Protein AF-A2HZ11-F1 (afdb_monomer_lite)

Sequence (188 aa):
MNRVHQIIIIFKNHDMRARYKIRVPSIPETRWLYIYDTLFFIFDNLETINTALRSGDLPLSLSRATREQLQWTRDGIPPLFKDALMIFKPLKQLQLWLKSNKSMGAYAFLMIQQCQGMLDEMAGRLTPDGEEILRSITTIFKNDMKEYGRIDLLRFAFGFTPLARKIIRDKKGFGGKTNYPPIMQLKD

Structure (mmCIF, N/CA/C/O backbone):
data_AF-A2HZ11-F1
#
_entry.id   AF-A2HZ11-F1
#
loop_
_atom_site.group_PDB
_atom_site.id
_atom_site.type_symbol
_atom_site.label_atom_id
_atom_site.label_alt_id
_atom_site.label_comp_id
_atom_site.label_asym_id
_atom_site.label_entity_id
_atom_site.label_seq_id
_atom_site.pdbx_PDB_ins_code
_atom_site.Cartn_x
_atom_site.Cartn_y
_atom_site.Cartn_z
_atom_site.occupancy
_atom_site.B_iso_or_equiv
_atom_site.auth_seq_id
_atom_site.auth_comp_id
_atom_site.auth_asym_id
_atom_site.auth_atom_id
_atom_site.pdbx_PDB_model_num
ATOM 1 N N . MET A 1 1 ? 2.807 -7.727 18.182 1.00 48.41 1 MET A N 1
ATOM 2 C CA . MET A 1 1 ? 1.680 -7.861 17.228 1.00 48.41 1 MET A CA 1
ATOM 3 C C . MET A 1 1 ? 1.510 -6.532 16.497 1.00 48.41 1 MET A C 1
ATOM 5 O O . MET A 1 1 ? 1.624 -5.503 17.149 1.00 48.41 1 MET A O 1
ATOM 9 N N . ASN A 1 2 ? 1.324 -6.524 15.173 1.00 74.00 2 ASN A N 1
ATOM 10 C CA . ASN A 1 2 ? 1.210 -5.286 14.386 1.00 74.00 2 ASN A CA 1
ATOM 11 C C . ASN A 1 2 ? -0.062 -4.503 14.788 1.00 74.00 2 ASN A C 1
ATOM 13 O O . ASN A 1 2 ? -1.151 -5.078 14.795 1.00 74.00 2 ASN A O 1
ATOM 17 N N . ARG A 1 3 ? 0.067 -3.205 15.106 1.00 81.62 3 ARG A N 1
ATOM 18 C CA . ARG A 1 3 ? -1.043 -2.311 15.503 1.00 81.62 3 ARG A CA 1
ATOM 19 C C . ARG A 1 3 ? -2.194 -2.298 14.489 1.00 81.62 3 ARG A C 1
ATOM 21 O O . ARG A 1 3 ? -3.360 -2.295 14.866 1.00 81.62 3 ARG A O 1
ATOM 28 N N . VAL A 1 4 ? -1.873 -2.370 13.199 1.00 83.50 4 VAL A N 1
ATOM 29 C CA . VAL A 1 4 ? -2.857 -2.427 12.107 1.00 83.50 4 VAL A CA 1
ATOM 30 C C . VAL A 1 4 ? -3.665 -3.732 12.157 1.00 83.50 4 VAL A C 1
ATOM 32 O O . VAL A 1 4 ? -4.884 -3.733 12.001 1.00 83.50 4 VAL A O 1
ATOM 35 N N . HIS A 1 5 ? -2.999 -4.849 12.455 1.00 82.88 5 HIS A N 1
ATOM 36 C CA . HIS A 1 5 ? -3.638 -6.159 12.576 1.00 82.88 5 HIS A CA 1
ATOM 37 C C . HIS A 1 5 ? -4.532 -6.266 13.826 1.00 82.88 5 HIS A C 1
ATOM 39 O O . HIS A 1 5 ? -5.574 -6.920 13.796 1.00 82.88 5 HIS A O 1
ATOM 45 N N . GLN A 1 6 ? -4.173 -5.580 14.917 1.00 84.44 6 GLN A N 1
ATOM 46 C CA . GLN A 1 6 ? -5.000 -5.524 16.128 1.00 84.44 6 GLN A CA 1
ATOM 47 C C . GLN A 1 6 ? -6.399 -4.959 15.848 1.00 84.44 6 GLN A C 1
ATOM 49 O O . GLN A 1 6 ? -7.379 -5.509 16.348 1.00 84.44 6 GLN A O 1
ATOM 54 N N . ILE A 1 7 ? -6.514 -3.931 14.999 1.00 86.62 7 ILE A N 1
ATOM 55 C CA . ILE A 1 7 ? -7.816 -3.365 14.611 1.00 86.62 7 ILE A CA 1
ATOM 56 C C . ILE A 1 7 ? -8.674 -4.416 13.901 1.00 86.62 7 ILE A C 1
ATOM 58 O O . ILE A 1 7 ? -9.848 -4.579 14.223 1.00 86.62 7 ILE A O 1
ATOM 62 N N . ILE A 1 8 ? -8.088 -5.195 12.989 1.00 87.00 8 ILE A N 1
ATOM 63 C CA . ILE A 1 8 ? -8.807 -6.284 12.315 1.00 87.00 8 ILE A CA 1
ATOM 64 C C . ILE A 1 8 ? -9.334 -7.313 13.309 1.00 87.00 8 ILE A C 1
ATOM 66 O O . ILE A 1 8 ? -10.477 -7.741 13.177 1.00 87.00 8 ILE A O 1
ATOM 70 N N . ILE A 1 9 ? -8.542 -7.708 14.307 1.00 84.50 9 ILE A N 1
ATOM 71 C CA . ILE A 1 9 ? -8.987 -8.664 15.330 1.00 84.50 9 ILE A CA 1
ATOM 72 C C . ILE A 1 9 ? -10.180 -8.112 16.117 1.00 84.50 9 ILE A C 1
ATOM 74 O O . ILE A 1 9 ? -11.152 -8.840 16.319 1.00 84.50 9 ILE A O 1
ATOM 78 N N . ILE A 1 10 ? -10.143 -6.832 16.506 1.00 86.19 10 ILE A N 1
ATOM 79 C CA . ILE A 1 10 ? -11.247 -6.172 17.221 1.00 86.19 10 ILE A CA 1
ATOM 80 C C . ILE A 1 10 ? -12.532 -6.262 16.401 1.00 86.19 10 ILE A C 1
ATOM 82 O O . ILE A 1 10 ? -13.535 -6.777 16.886 1.00 86.19 10 ILE A O 1
ATOM 86 N N . PHE A 1 11 ? -12.499 -5.835 15.139 1.00 87.12 11 PHE A N 1
ATOM 87 C CA . PHE A 1 11 ? -13.694 -5.825 14.293 1.00 87.12 11 PHE A CA 1
ATOM 88 C C . PHE A 1 11 ? -14.055 -7.198 13.720 1.00 87.12 11 PHE A C 1
ATOM 90 O O . PHE A 1 11 ? -15.150 -7.365 13.197 1.00 87.12 11 PHE A O 1
ATOM 97 N N . LYS A 1 12 ? -13.192 -8.212 13.851 1.00 86.56 12 LYS A N 1
ATOM 98 C CA . LYS A 1 12 ? -13.561 -9.619 13.639 1.00 86.56 12 LYS A CA 1
ATOM 99 C C . LYS A 1 12 ? -14.323 -10.199 14.830 1.00 86.56 12 LYS A C 1
ATOM 101 O O . LYS A 1 12 ? -14.932 -11.253 14.669 1.00 86.56 12 LYS A O 1
ATOM 106 N N . ASN A 1 13 ? -14.358 -9.564 15.997 1.00 87.25 13 ASN A N 1
ATOM 107 C CA . ASN A 1 13 ? -15.207 -10.032 17.089 1.00 87.25 13 ASN A CA 1
ATOM 108 C C . ASN A 1 13 ? -16.698 -9.979 16.683 1.00 87.25 13 ASN A C 1
ATOM 110 O O . ASN A 1 13 ? -17.126 -9.039 16.013 1.00 87.25 13 ASN A O 1
ATOM 114 N N . HIS A 1 14 ? -17.477 -11.000 17.053 1.00 83.06 14 HIS A N 1
ATOM 115 C CA . HIS A 1 14 ? -18.894 -11.101 16.685 1.00 83.06 14 HIS A CA 1
ATOM 116 C C . HIS A 1 14 ? -19.711 -9.897 17.178 1.00 83.06 14 HIS A C 1
ATOM 118 O O . HIS A 1 14 ? -20.473 -9.320 16.404 1.00 83.06 14 HIS A O 1
ATOM 124 N N . ASP A 1 15 ? -19.490 -9.465 18.419 1.00 84.00 15 ASP A N 1
ATOM 125 C CA . ASP A 1 15 ? -20.223 -8.359 19.037 1.00 84.00 15 ASP A CA 1
ATOM 126 C C . ASP A 1 15 ? -19.944 -7.043 18.312 1.00 84.00 15 ASP A C 1
ATOM 128 O O . ASP A 1 15 ? -20.860 -6.262 18.058 1.00 84.00 15 ASP A O 1
ATOM 132 N N . MET A 1 16 ? -18.691 -6.825 17.905 1.00 88.06 16 MET A N 1
ATOM 133 C CA . MET A 1 16 ? -18.298 -5.638 17.141 1.00 88.06 16 MET A CA 1
ATOM 134 C C . MET A 1 16 ? -18.918 -5.631 15.748 1.00 88.06 16 MET A C 1
ATOM 136 O O . MET A 1 16 ? -19.434 -4.601 15.312 1.00 88.06 16 MET A O 1
ATOM 140 N N . ARG A 1 17 ? -18.917 -6.781 15.059 1.00 85.50 17 ARG A N 1
ATOM 141 C CA . ARG A 1 17 ? -19.563 -6.922 13.745 1.00 85.50 17 ARG A CA 1
ATOM 142 C C . ARG A 1 17 ? -21.058 -6.649 13.827 1.00 85.50 17 ARG A C 1
ATOM 144 O O . ARG A 1 17 ? -21.578 -5.916 12.993 1.00 85.50 17 ARG A O 1
ATOM 151 N N . ALA A 1 18 ? -21.732 -7.207 14.830 1.00 84.69 18 ALA A N 1
ATOM 152 C CA . ALA A 1 18 ? -23.164 -7.024 15.026 1.00 84.69 18 ALA A CA 1
ATOM 153 C C . ALA A 1 18 ? -23.511 -5.569 15.378 1.00 84.69 18 ALA A C 1
ATOM 155 O O . ALA A 1 18 ? -24.417 -4.991 14.780 1.00 84.69 18 ALA A O 1
ATOM 156 N N . ARG A 1 19 ? -22.759 -4.957 16.302 1.00 87.44 19 ARG A N 1
ATOM 157 C CA . ARG A 1 19 ? -23.014 -3.599 16.801 1.00 87.44 19 ARG A CA 1
ATOM 158 C C . ARG A 1 19 ? -22.780 -2.527 15.741 1.00 87.44 19 ARG A C 1
ATOM 160 O O . ARG A 1 19 ? -23.623 -1.657 15.558 1.00 87.44 19 ARG A O 1
ATOM 167 N N . TYR A 1 20 ? -21.654 -2.602 15.036 1.00 87.50 20 TYR A N 1
ATOM 168 C CA . TYR A 1 20 ? -21.249 -1.580 14.067 1.00 87.50 20 TYR A CA 1
ATOM 169 C C . TYR A 1 20 ? -21.620 -1.927 12.623 1.00 87.50 20 TYR A C 1
ATOM 171 O O . TYR A 1 20 ? -21.353 -1.139 11.723 1.00 87.50 20 TYR A O 1
ATOM 179 N N . LYS A 1 21 ? -22.236 -3.096 12.388 1.00 87.38 21 LYS A N 1
ATOM 180 C CA . LYS A 1 21 ? -22.609 -3.606 11.055 1.00 87.38 21 LYS A CA 1
ATOM 181 C C . LYS A 1 21 ? -21.434 -3.646 10.066 1.00 87.38 21 LYS A C 1
ATOM 183 O O . LYS A 1 21 ? -21.624 -3.548 8.858 1.00 87.38 21 LYS A O 1
ATOM 188 N N . ILE A 1 22 ? -20.216 -3.829 10.577 1.00 85.25 22 ILE A N 1
ATOM 189 C CA . ILE A 1 22 ? -18.994 -3.886 9.771 1.00 85.25 22 ILE A CA 1
ATOM 190 C C . ILE A 1 22 ? -18.741 -5.321 9.315 1.00 85.25 22 ILE A C 1
ATOM 192 O O . ILE A 1 22 ? -18.656 -6.253 10.121 1.00 85.25 22 ILE A O 1
ATOM 196 N N . ARG A 1 23 ? -18.532 -5.499 8.008 1.00 85.94 23 ARG A N 1
ATOM 197 C CA . ARG A 1 23 ? -18.106 -6.772 7.426 1.00 85.94 23 ARG A CA 1
ATOM 198 C C . ARG A 1 23 ? -16.608 -6.742 7.149 1.00 85.94 23 ARG A C 1
ATOM 200 O O . ARG A 1 23 ? -16.173 -6.259 6.112 1.00 85.94 23 ARG A O 1
ATOM 207 N N . VAL A 1 24 ? -15.820 -7.312 8.059 1.00 84.44 24 VAL A N 1
ATOM 208 C CA . VAL A 1 24 ? -14.375 -7.459 7.836 1.00 84.44 24 VAL A CA 1
ATOM 209 C C . VAL A 1 24 ? -14.127 -8.485 6.721 1.00 84.44 24 VAL A C 1
ATOM 211 O O . VAL A 1 24 ? -14.564 -9.634 6.858 1.00 84.44 24 VAL A O 1
ATOM 214 N N . PRO A 1 25 ? -13.430 -8.123 5.630 1.00 82.38 25 PRO A N 1
ATOM 215 C CA . PRO A 1 25 ? -13.098 -9.070 4.576 1.00 82.38 25 PRO A CA 1
ATOM 216 C C . PRO A 1 25 ? -12.123 -10.143 5.080 1.00 82.38 25 PRO A C 1
ATOM 218 O O . PRO A 1 25 ? -11.326 -9.929 5.999 1.00 82.38 25 PRO A O 1
ATOM 221 N N . SER A 1 26 ? -12.160 -11.320 4.452 1.00 83.19 26 SER A N 1
ATOM 222 C CA . SER A 1 26 ? -11.127 -12.333 4.671 1.00 83.19 26 SER A CA 1
ATOM 223 C C . SER A 1 26 ? -9.842 -11.879 3.981 1.00 83.19 26 SER A C 1
ATOM 225 O O . SER A 1 26 ? -9.706 -11.993 2.764 1.00 83.19 26 SER A O 1
ATOM 227 N N . ILE A 1 27 ? -8.917 -11.312 4.757 1.00 78.62 27 ILE A N 1
ATOM 228 C CA . ILE A 1 27 ? -7.590 -10.907 4.289 1.00 78.62 27 ILE A CA 1
ATOM 229 C C . ILE A 1 27 ? -6.573 -11.910 4.859 1.00 78.62 27 ILE A C 1
ATOM 231 O O . ILE A 1 27 ? -6.304 -11.860 6.062 1.00 78.62 27 ILE A O 1
ATOM 235 N N . PRO A 1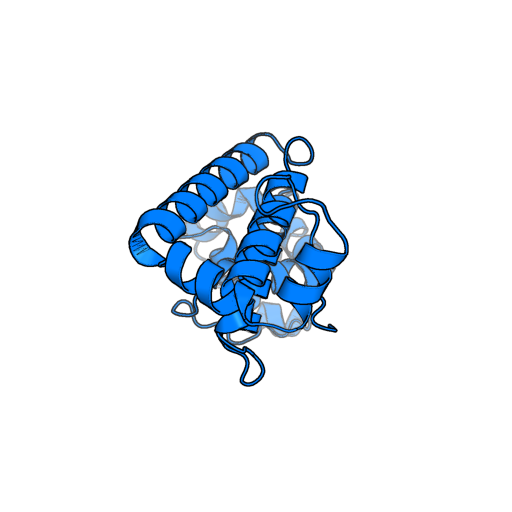 28 ? -6.028 -12.837 4.047 1.00 78.31 28 PRO A N 1
ATOM 236 C CA . PRO A 1 28 ? -5.004 -13.771 4.507 1.00 78.31 28 PRO A CA 1
ATOM 237 C C . PRO A 1 28 ? -3.719 -13.022 4.866 1.00 78.31 28 PRO A C 1
ATOM 239 O O . PRO A 1 28 ? -3.229 -12.241 4.055 1.00 78.31 28 PRO A O 1
ATOM 242 N N . GLU A 1 29 ? -3.136 -13.286 6.034 1.00 75.88 29 GLU A N 1
ATOM 243 C CA . GLU A 1 29 ? -1.865 -12.665 6.455 1.00 75.88 29 GLU A CA 1
ATOM 244 C C . GLU A 1 29 ? -0.688 -13.046 5.547 1.00 75.88 29 GLU A C 1
ATOM 246 O O . GLU A 1 29 ? 0.247 -12.272 5.374 1.00 75.88 29 GLU A O 1
ATOM 251 N N . THR A 1 30 ? -0.774 -14.205 4.889 1.00 79.44 30 THR A N 1
ATOM 252 C CA . THR A 1 30 ? 0.192 -14.668 3.882 1.00 79.44 30 THR A CA 1
ATOM 253 C C . THR A 1 30 ? 0.098 -13.905 2.558 1.00 79.44 30 THR A C 1
ATOM 255 O O . THR A 1 30 ? 0.935 -14.080 1.668 1.00 79.44 30 THR A O 1
ATOM 258 N N . ARG A 1 31 ? -0.922 -13.054 2.381 1.00 78.94 31 ARG A N 1
ATOM 259 C CA . ARG A 1 31 ? -1.104 -12.271 1.162 1.00 78.94 31 ARG A CA 1
ATOM 260 C C . ARG A 1 31 ? -0.018 -11.204 1.073 1.00 78.94 31 ARG A C 1
ATOM 262 O O . ARG A 1 31 ? 0.136 -10.356 1.944 1.00 78.94 31 ARG A O 1
ATOM 269 N N . TRP A 1 32 ? 0.688 -11.193 -0.051 1.00 78.25 32 TRP A N 1
ATOM 270 C CA . TRP A 1 32 ? 1.611 -10.114 -0.394 1.00 78.25 32 TRP A CA 1
ATOM 271 C C . TRP A 1 32 ? 0.906 -8.750 -0.326 1.00 78.25 32 TRP A C 1
ATOM 273 O O . TRP A 1 32 ? -0.157 -8.586 -0.938 1.00 78.25 32 TRP A O 1
ATOM 283 N N . LEU A 1 33 ? 1.527 -7.793 0.374 1.00 85.88 33 LEU A N 1
ATOM 284 C CA . LEU A 1 33 ? 0.964 -6.480 0.719 1.00 85.88 33 LEU A CA 1
ATOM 285 C C . LEU A 1 33 ? -0.330 -6.553 1.558 1.00 85.88 33 LEU A C 1
ATOM 287 O O . LEU A 1 33 ? -1.213 -5.711 1.406 1.00 85.88 33 LEU A O 1
ATOM 291 N N . TYR A 1 34 ? -0.421 -7.522 2.481 1.00 88.00 34 TYR A N 1
ATOM 292 C CA . TYR A 1 34 ? -1.475 -7.634 3.506 1.00 88.00 34 TYR A CA 1
ATOM 293 C C . TYR A 1 34 ? -1.772 -6.304 4.219 1.00 88.00 34 TYR A C 1
ATOM 295 O O . TYR A 1 34 ? -2.928 -5.961 4.481 1.00 88.00 34 TYR A O 1
ATOM 303 N N . ILE A 1 35 ? -0.716 -5.537 4.503 1.00 89.38 35 ILE A N 1
ATOM 304 C CA . ILE A 1 35 ? -0.812 -4.246 5.184 1.00 89.38 35 ILE A CA 1
ATOM 305 C C . ILE A 1 35 ? -1.676 -3.247 4.405 1.00 89.38 35 ILE A C 1
ATOM 307 O O . ILE A 1 35 ? -2.483 -2.554 5.014 1.00 89.38 35 ILE A O 1
ATOM 311 N N . TYR A 1 36 ? -1.578 -3.230 3.070 1.00 93.00 36 TYR A N 1
ATOM 312 C CA . TYR A 1 36 ? -2.388 -2.355 2.226 1.00 93.00 36 TYR A CA 1
ATOM 313 C C . TYR A 1 36 ? -3.866 -2.715 2.326 1.00 93.00 36 TYR A C 1
ATOM 315 O O . TYR A 1 36 ? -4.681 -1.844 2.596 1.00 93.00 36 TYR A O 1
ATOM 323 N N . ASP A 1 37 ? -4.205 -3.995 2.144 1.00 90.56 37 ASP A N 1
ATOM 324 C CA . ASP A 1 37 ? -5.602 -4.450 2.159 1.00 90.56 37 ASP A CA 1
ATOM 325 C C . ASP A 1 37 ? -6.253 -4.150 3.518 1.00 90.56 37 ASP A C 1
ATOM 327 O O . ASP A 1 37 ? -7.422 -3.775 3.603 1.00 90.56 37 ASP A O 1
ATOM 331 N N . THR A 1 38 ? -5.464 -4.265 4.588 1.00 91.75 38 THR A N 1
ATOM 332 C CA . THR A 1 38 ? -5.912 -3.962 5.945 1.00 91.75 38 THR A CA 1
ATOM 333 C C . THR A 1 38 ? -6.134 -2.469 6.162 1.00 91.75 38 THR A C 1
ATOM 335 O O . THR A 1 38 ? -7.178 -2.074 6.676 1.00 91.75 38 THR A O 1
ATOM 338 N N . LEU A 1 39 ? -5.169 -1.634 5.769 1.00 94.00 39 LEU A N 1
ATOM 339 C CA . LEU A 1 39 ? -5.301 -0.182 5.863 1.00 94.00 39 LEU A CA 1
ATOM 340 C C . LEU A 1 39 ? -6.457 0.319 4.996 1.00 94.00 39 LEU A C 1
ATOM 342 O O . LEU A 1 39 ? -7.231 1.152 5.449 1.00 94.00 39 LEU A O 1
ATOM 346 N N . PHE A 1 40 ? -6.619 -0.226 3.790 1.00 93.44 40 PHE A N 1
ATOM 347 C CA . PHE A 1 40 ? -7.719 0.114 2.896 1.00 93.44 40 PHE A CA 1
ATOM 348 C C . PHE A 1 40 ? -9.071 -0.152 3.561 1.00 93.44 40 PHE A C 1
ATOM 350 O O . PHE A 1 40 ? -9.886 0.756 3.642 1.00 93.44 40 PHE A O 1
ATOM 357 N N . PHE A 1 41 ? -9.268 -1.343 4.138 1.00 92.44 41 PHE A N 1
ATOM 358 C CA . PHE A 1 41 ? -10.472 -1.651 4.912 1.00 92.44 41 PHE A CA 1
ATOM 359 C C . PHE A 1 41 ? -10.703 -0.664 6.070 1.00 92.44 41 PHE A C 1
ATOM 361 O O . PHE A 1 41 ? -11.830 -0.212 6.275 1.00 92.44 41 PHE A O 1
ATOM 368 N N . ILE A 1 42 ? -9.647 -0.322 6.821 1.00 93.12 42 ILE A N 1
ATOM 369 C CA . ILE A 1 42 ? -9.748 0.623 7.941 1.00 93.12 42 ILE A CA 1
ATOM 370 C C . ILE A 1 42 ? -10.219 1.993 7.449 1.00 93.12 42 ILE A C 1
ATOM 372 O O . ILE A 1 42 ? -11.101 2.586 8.059 1.00 93.12 42 ILE A O 1
ATOM 376 N N . PHE A 1 43 ? -9.650 2.494 6.352 1.00 94.06 43 PHE A N 1
ATOM 377 C CA . PHE A 1 43 ? -9.998 3.809 5.819 1.00 94.06 43 PHE A CA 1
ATOM 378 C C . PHE A 1 43 ? -11.354 3.839 5.106 1.00 94.06 43 PHE A C 1
ATOM 380 O O . PHE A 1 43 ? -12.035 4.857 5.174 1.00 94.06 43 PHE A O 1
ATOM 387 N N . ASP A 1 44 ? -11.779 2.727 4.508 1.00 93.31 44 ASP A N 1
ATOM 388 C CA . ASP A 1 44 ? -13.123 2.555 3.939 1.00 93.31 44 ASP A CA 1
ATOM 389 C C . ASP A 1 44 ? -14.219 2.587 5.024 1.00 93.31 44 ASP A C 1
ATOM 391 O O . ASP A 1 44 ? -15.351 2.983 4.777 1.00 93.31 44 ASP A O 1
ATOM 395 N N . ASN A 1 45 ? -13.862 2.241 6.266 1.00 93.00 45 ASN A N 1
ATOM 396 C CA . ASN A 1 45 ? -14.766 2.208 7.422 1.00 93.00 45 ASN A CA 1
ATOM 397 C C . ASN A 1 45 ? -14.339 3.200 8.523 1.00 93.00 45 ASN A C 1
ATOM 3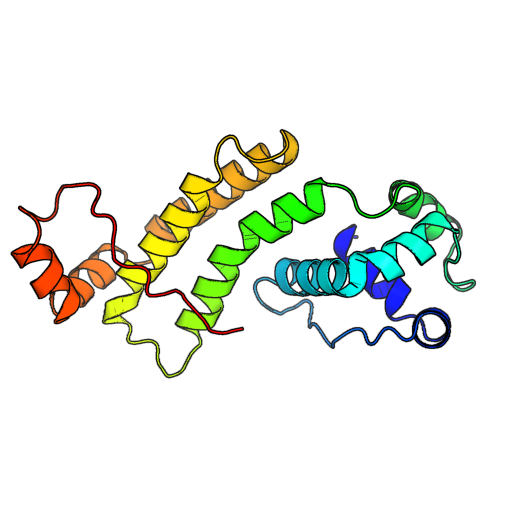99 O O . ASN A 1 45 ? -14.641 2.995 9.703 1.00 93.00 45 ASN A O 1
ATOM 403 N N . LEU A 1 46 ? -13.606 4.261 8.158 1.00 92.94 46 LEU A N 1
ATOM 404 C CA . LEU A 1 46 ? -12.863 5.103 9.103 1.00 92.94 46 LEU A CA 1
ATOM 405 C C . LEU A 1 46 ? -13.747 5.715 10.189 1.00 92.94 46 LEU A C 1
ATOM 407 O O . LEU A 1 46 ? -13.369 5.715 11.359 1.00 92.94 46 LEU A O 1
ATOM 411 N N . GLU A 1 47 ? -14.903 6.252 9.805 1.00 92.25 47 GLU A N 1
ATOM 412 C CA . GLU A 1 47 ? -15.817 6.923 10.728 1.00 92.25 47 GLU A CA 1
ATOM 413 C C . GLU A 1 47 ? -16.347 5.945 11.776 1.00 92.25 47 GLU A C 1
ATOM 415 O O . GLU A 1 47 ? -16.210 6.177 12.976 1.00 92.25 47 GLU A O 1
ATOM 420 N N . THR A 1 48 ? -16.873 4.803 11.334 1.00 92.00 48 THR A N 1
ATOM 421 C CA . THR A 1 48 ? -17.413 3.776 12.226 1.00 92.00 48 THR A CA 1
ATOM 422 C C . THR A 1 48 ? -16.333 3.197 13.138 1.00 92.00 48 THR A C 1
ATOM 424 O O . THR A 1 48 ? -16.563 3.020 14.336 1.00 92.00 48 THR A O 1
ATOM 427 N N . ILE A 1 49 ? -15.135 2.955 12.597 1.00 91.50 49 ILE A N 1
ATOM 428 C CA . ILE A 1 49 ? -13.990 2.471 13.371 1.00 91.50 49 ILE A CA 1
ATOM 429 C C . ILE A 1 49 ? -13.579 3.500 14.426 1.00 91.50 49 ILE A C 1
ATOM 431 O O . ILE A 1 49 ? -13.439 3.146 15.594 1.00 91.50 49 ILE A O 1
ATOM 435 N N . ASN A 1 50 ? -13.428 4.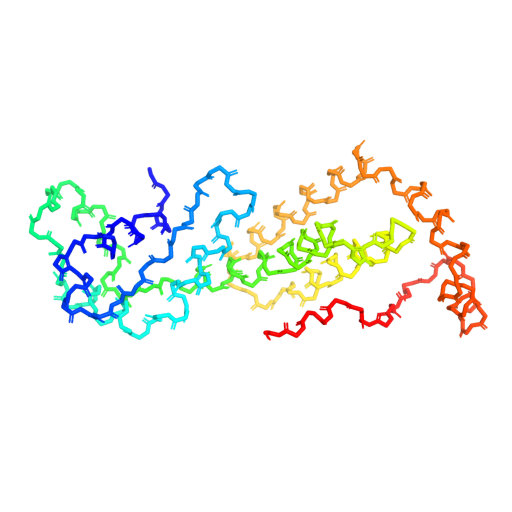773 14.057 1.00 92.12 50 ASN A N 1
ATOM 436 C CA . ASN A 1 50 ? -13.053 5.824 15.001 1.00 92.12 50 ASN A CA 1
ATOM 437 C C . ASN A 1 50 ? -14.099 6.017 16.096 1.00 92.12 50 ASN A C 1
ATOM 439 O O . ASN A 1 50 ? -13.717 6.192 17.249 1.00 92.12 50 ASN A O 1
ATOM 443 N N . THR A 1 51 ? -15.389 5.952 15.767 1.00 90.81 51 THR A N 1
ATOM 444 C CA . THR A 1 51 ? -16.469 6.034 16.759 1.00 90.81 51 THR A CA 1
ATOM 445 C C . THR A 1 51 ? -16.326 4.940 17.811 1.00 90.81 51 THR A C 1
ATOM 447 O O . THR A 1 51 ? -16.304 5.248 18.998 1.00 90.81 51 THR A O 1
ATOM 450 N N . ALA A 1 52 ? -16.138 3.686 17.391 1.00 88.81 52 ALA A N 1
ATOM 451 C CA . ALA A 1 52 ? -15.970 2.557 18.304 1.00 88.81 52 ALA A CA 1
ATOM 452 C C . ALA A 1 52 ? -14.686 2.638 19.152 1.00 88.81 52 ALA A C 1
ATOM 454 O O . ALA A 1 52 ? -14.678 2.288 20.331 1.00 88.81 52 ALA A O 1
ATOM 455 N N . LEU A 1 53 ? -13.580 3.089 18.552 1.00 88.31 53 LEU A N 1
ATOM 456 C CA . LEU A 1 53 ? -12.295 3.207 19.246 1.00 88.31 53 LEU A CA 1
ATOM 457 C C . LEU A 1 53 ? -12.308 4.341 20.281 1.00 88.31 53 LEU A C 1
ATOM 459 O O . LEU A 1 53 ? -11.790 4.161 21.383 1.00 88.31 53 LEU A O 1
ATOM 463 N N . ARG A 1 54 ? -12.935 5.477 19.952 1.00 88.94 54 ARG A N 1
ATOM 464 C CA . ARG A 1 54 ? -13.048 6.653 20.832 1.00 88.94 54 ARG A CA 1
ATOM 465 C C . ARG A 1 54 ? -14.050 6.451 21.961 1.00 88.94 54 ARG A C 1
ATOM 467 O O . ARG A 1 54 ? -13.808 6.926 23.065 1.00 88.94 54 ARG A O 1
ATOM 474 N N . SER A 1 55 ? -15.148 5.734 21.714 1.00 85.19 55 SER A N 1
ATOM 475 C CA . SER A 1 55 ? -16.119 5.401 22.763 1.00 85.19 55 SER A CA 1
ATOM 476 C C . SER A 1 55 ? -15.586 4.375 23.765 1.00 85.19 55 SER A C 1
ATOM 478 O O . SER A 1 55 ? -16.172 4.193 24.829 1.00 85.19 55 SER A O 1
ATOM 480 N N . GLY A 1 56 ? -14.471 3.704 23.451 1.00 79.19 56 GLY A N 1
ATOM 481 C CA . GLY A 1 56 ? -13.931 2.634 24.285 1.00 79.19 56 GLY A CA 1
ATOM 482 C C . GLY A 1 56 ? -14.796 1.373 24.270 1.00 79.19 56 GLY A C 1
ATOM 483 O O . GLY A 1 56 ? -14.623 0.515 25.139 1.00 79.19 56 GLY A O 1
ATOM 484 N N . ASP A 1 57 ? -15.684 1.239 23.278 1.00 81.69 57 ASP A N 1
ATOM 485 C CA . ASP A 1 57 ? -16.567 0.092 23.040 1.00 81.69 57 ASP A CA 1
ATOM 486 C C . ASP A 1 57 ? -15.788 -1.123 22.521 1.00 81.69 57 ASP A C 1
ATOM 488 O O . ASP A 1 57 ? -16.062 -1.696 21.470 1.00 81.69 57 ASP A O 1
ATOM 492 N N . LEU A 1 58 ? -14.760 -1.518 23.260 1.00 82.38 58 LEU A N 1
ATOM 493 C CA . LEU A 1 58 ? -13.928 -2.658 22.939 1.00 82.38 58 LEU A CA 1
ATOM 494 C C . LEU A 1 58 ? -14.610 -3.960 23.392 1.00 82.38 58 LEU A C 1
ATOM 496 O O . LEU A 1 58 ? -15.269 -3.979 24.437 1.00 82.38 58 LEU A O 1
ATOM 500 N N . PRO A 1 59 ? -14.423 -5.077 22.660 1.00 82.94 59 PRO A N 1
ATOM 501 C CA . PRO A 1 59 ? -15.013 -6.353 23.032 1.00 82.94 59 PRO A CA 1
ATOM 502 C C . PRO A 1 59 ? -14.694 -6.752 24.476 1.00 82.94 59 PRO A C 1
ATOM 504 O O . PRO A 1 59 ? -13.545 -6.677 24.932 1.00 82.94 59 PRO A O 1
ATOM 507 N N . LEU A 1 60 ? -15.707 -7.253 25.188 1.00 80.06 60 LEU A N 1
ATOM 508 C CA . LEU A 1 60 ? -15.552 -7.716 26.569 1.00 80.06 60 LEU A CA 1
ATOM 509 C C . LEU A 1 60 ? -14.546 -8.866 26.685 1.00 80.06 60 LEU A C 1
ATOM 511 O O . LEU A 1 60 ? -13.815 -8.937 27.666 1.00 80.06 60 LEU A O 1
ATOM 515 N N . SER A 1 61 ? -14.433 -9.684 25.637 1.00 81.00 61 SER A N 1
ATOM 516 C CA . SER A 1 61 ? -13.495 -10.805 25.545 1.00 81.00 61 SER A CA 1
ATOM 517 C C . SER A 1 61 ? -12.014 -10.403 25.477 1.00 81.00 61 SER A C 1
ATOM 519 O O . SER A 1 61 ? -11.150 -11.275 25.526 1.00 81.00 61 SER A O 1
ATOM 521 N N . LEU A 1 62 ? -11.682 -9.117 25.299 1.00 81.75 62 LEU A N 1
ATOM 522 C CA . LEU A 1 62 ? -10.287 -8.675 25.249 1.00 81.75 62 LEU A CA 1
ATOM 523 C C . LEU A 1 62 ? -9.662 -8.652 26.644 1.00 81.75 62 LEU A C 1
ATOM 525 O O . LEU A 1 62 ? -10.182 -8.001 27.553 1.00 81.75 62 LEU A O 1
ATOM 529 N N . SER A 1 63 ? -8.495 -9.290 26.771 1.00 82.25 63 SER A N 1
ATOM 530 C CA . SER A 1 63 ? -7.705 -9.280 28.004 1.00 82.25 63 SER A CA 1
ATOM 531 C C . SER A 1 63 ? -7.317 -7.857 28.424 1.00 82.25 63 SER A C 1
ATOM 533 O O . SER A 1 63 ? -7.180 -6.961 27.585 1.00 82.25 63 SER A O 1
ATOM 535 N N . ARG A 1 64 ? -7.069 -7.652 29.724 1.00 82.62 64 ARG A N 1
ATOM 536 C CA . ARG A 1 64 ? -6.598 -6.363 30.257 1.00 82.62 64 ARG A CA 1
ATOM 537 C C . ARG A 1 64 ? -5.318 -5.884 29.564 1.00 82.62 64 ARG A C 1
ATOM 539 O O . ARG A 1 64 ? -5.265 -4.737 29.134 1.00 82.62 64 ARG A O 1
ATOM 546 N N . ALA A 1 65 ? -4.347 -6.777 29.373 1.00 82.50 65 ALA A N 1
ATOM 547 C CA . ALA A 1 65 ? -3.101 -6.466 28.675 1.00 82.50 65 ALA A CA 1
ATOM 548 C C . ALA A 1 65 ? -3.351 -6.003 27.228 1.00 82.50 65 ALA A C 1
ATOM 550 O O . ALA A 1 65 ? -2.740 -5.048 26.755 1.00 82.50 65 ALA A O 1
ATOM 551 N N . THR A 1 66 ? -4.297 -6.636 26.525 1.00 80.12 66 THR A N 1
ATOM 552 C CA . THR A 1 66 ? -4.674 -6.223 25.166 1.00 80.12 66 THR A CA 1
ATOM 553 C C . THR A 1 66 ? -5.344 -4.852 25.157 1.00 80.12 66 THR A C 1
ATOM 555 O O . THR A 1 66 ? -5.062 -4.048 24.277 1.00 80.12 66 THR A O 1
ATOM 558 N N . ARG A 1 67 ? -6.196 -4.546 26.142 1.00 81.31 67 ARG A N 1
ATOM 559 C CA . ARG A 1 67 ? -6.823 -3.219 26.274 1.00 81.31 67 ARG A CA 1
ATOM 560 C C . ARG A 1 67 ? -5.800 -2.122 26.563 1.00 81.31 67 ARG A C 1
ATOM 562 O O . ARG A 1 67 ? -5.892 -1.046 25.985 1.00 81.31 67 ARG A O 1
ATOM 569 N N . GLU A 1 68 ? -4.809 -2.394 27.409 1.00 83.31 68 GLU A N 1
ATOM 570 C CA . GLU A 1 68 ? -3.705 -1.464 27.678 1.00 83.31 68 GLU A CA 1
ATOM 571 C C . GLU A 1 68 ? -2.877 -1.200 26.411 1.00 83.31 68 GLU A C 1
ATOM 573 O O . GLU A 1 68 ? -2.590 -0.050 26.084 1.00 83.31 68 GLU A O 1
ATOM 578 N N . GLN A 1 69 ? -2.606 -2.236 25.613 1.00 81.44 69 GLN A N 1
ATOM 579 C CA . GLN A 1 69 ? -1.946 -2.089 24.310 1.00 81.44 69 GLN A CA 1
ATOM 580 C C . GLN A 1 69 ? -2.754 -1.290 23.280 1.00 81.44 69 GLN A C 1
ATOM 582 O O . GLN A 1 69 ? -2.176 -0.872 22.281 1.00 81.44 69 GLN A O 1
ATOM 587 N N . LEU A 1 70 ? -4.056 -1.079 23.487 1.00 82.81 70 LEU A N 1
ATOM 588 C CA . LEU A 1 70 ? -4.935 -0.320 22.592 1.00 82.81 70 LEU A CA 1
ATOM 589 C C . LEU A 1 70 ? -5.120 1.137 23.026 1.00 82.81 70 LEU A C 1
ATOM 591 O O . LEU A 1 70 ? -5.854 1.871 22.380 1.00 82.81 70 LEU A O 1
ATOM 595 N N . GLN A 1 71 ? -4.438 1.614 24.070 1.00 83.31 71 GLN A N 1
ATOM 596 C CA . GLN A 1 71 ? -4.580 3.011 24.504 1.00 83.31 71 GLN A CA 1
ATOM 597 C C . GLN A 1 71 ? -4.239 4.036 23.410 1.00 83.31 71 GLN A C 1
ATOM 599 O O . GLN A 1 71 ? -4.814 5.120 23.399 1.00 83.31 71 GLN A O 1
ATOM 604 N N . TRP A 1 72 ? -3.373 3.681 22.456 1.00 84.94 72 TRP A N 1
ATOM 605 C CA . TRP A 1 72 ? -3.041 4.532 21.308 1.00 84.94 72 TRP A CA 1
ATOM 606 C C . TRP A 1 72 ? -4.225 4.790 20.362 1.00 84.94 72 TRP A C 1
ATOM 608 O O . TRP A 1 72 ? -4.127 5.677 19.522 1.00 84.94 72 TRP A O 1
ATOM 618 N N . THR A 1 73 ? -5.328 4.038 20.470 1.00 84.06 73 THR A N 1
ATOM 619 C CA . THR A 1 73 ? -6.525 4.228 19.637 1.00 84.06 73 THR A CA 1
ATOM 620 C C . THR A 1 73 ? -7.538 5.198 20.240 1.00 84.06 73 THR A C 1
ATOM 622 O O . THR A 1 73 ? -8.585 5.410 19.633 1.00 84.06 73 THR A O 1
ATOM 625 N N . ARG A 1 74 ? -7.278 5.764 21.429 1.00 83.19 74 ARG A N 1
ATOM 626 C CA . ARG A 1 74 ? -8.225 6.657 22.125 1.00 83.19 74 ARG A CA 1
ATOM 627 C C . ARG A 1 74 ? -8.612 7.878 21.300 1.00 83.19 74 ARG A C 1
ATOM 629 O O . ARG A 1 74 ? -9.767 8.278 21.333 1.00 83.19 74 ARG A O 1
ATOM 636 N N . ASP A 1 75 ? -7.682 8.396 20.504 1.00 86.44 75 ASP A N 1
ATOM 637 C CA . ASP A 1 75 ? -7.919 9.539 19.617 1.00 86.44 75 ASP A CA 1
ATOM 638 C C . ASP A 1 75 ? -8.375 9.111 18.205 1.00 86.44 75 ASP A C 1
ATOM 640 O O . ASP A 1 75 ? -8.655 9.938 17.328 1.00 86.44 75 ASP A O 1
ATOM 644 N N . GLY A 1 76 ? -8.547 7.804 17.993 1.00 88.44 76 GLY A N 1
ATOM 645 C CA . GLY A 1 76 ? -8.843 7.177 16.710 1.00 88.44 76 GLY A CA 1
ATOM 646 C C . GLY A 1 76 ? -7.591 6.670 15.991 1.00 88.44 76 GLY A C 1
ATOM 647 O O . GLY A 1 76 ? -6.541 6.440 16.589 1.00 88.44 76 GLY A O 1
ATOM 648 N N . ILE A 1 77 ? -7.722 6.452 14.684 1.00 91.62 77 ILE A N 1
ATOM 649 C CA . ILE A 1 77 ? -6.640 5.981 13.818 1.00 91.62 77 ILE A CA 1
ATOM 650 C C . ILE A 1 77 ? -5.573 7.082 13.638 1.00 91.62 77 ILE A C 1
ATOM 652 O O . ILE A 1 77 ? -5.914 8.180 13.193 1.00 91.62 77 ILE A O 1
ATOM 656 N N . PRO A 1 78 ? -4.283 6.805 13.917 1.00 91.00 78 PRO A N 1
ATOM 657 C CA . PRO A 1 78 ? -3.196 7.764 13.753 1.00 91.00 78 PRO A CA 1
ATOM 658 C C . PRO A 1 78 ? -3.021 8.237 12.302 1.00 91.00 78 PRO A C 1
ATOM 660 O O . PRO A 1 78 ? -3.142 7.421 11.382 1.00 91.00 78 PRO A O 1
ATOM 663 N N . PRO A 1 79 ? -2.612 9.502 12.075 1.00 89.56 79 PRO A N 1
ATOM 664 C CA . PRO A 1 79 ? -2.314 10.022 10.737 1.00 89.56 79 PRO A CA 1
ATOM 665 C C . PRO A 1 79 ? -1.300 9.175 9.957 1.00 89.56 79 PRO A C 1
ATOM 667 O O . PRO A 1 79 ? -1.478 8.958 8.762 1.00 89.56 79 PRO A O 1
ATOM 670 N N . LEU A 1 80 ? -0.309 8.597 10.647 1.00 92.75 80 LEU A N 1
ATOM 671 C CA . LEU A 1 80 ? 0.705 7.713 10.059 1.00 92.75 80 LEU A CA 1
ATOM 672 C C . LEU A 1 80 ? 0.107 6.543 9.259 1.00 92.75 80 LEU A C 1
ATOM 674 O O . LEU A 1 80 ? 0.702 6.074 8.293 1.00 92.75 80 LEU A O 1
ATOM 678 N N . PHE A 1 81 ? -1.081 6.055 9.630 1.00 94.31 81 PHE A N 1
ATOM 679 C CA . PHE A 1 81 ? -1.728 4.954 8.912 1.00 94.31 81 PHE A CA 1
ATOM 680 C C . PHE A 1 81 ? -2.201 5.398 7.526 1.00 94.31 81 PHE A C 1
ATOM 682 O O . PHE A 1 81 ? -2.202 4.593 6.593 1.00 94.31 81 PHE A O 1
ATOM 689 N N . LYS A 1 82 ? -2.578 6.674 7.380 1.00 94.19 82 LYS A N 1
ATOM 690 C CA . LYS A 1 82 ? -2.936 7.269 6.091 1.00 94.19 82 LYS A CA 1
ATOM 691 C C . LYS A 1 82 ? -1.702 7.390 5.207 1.00 94.19 82 LYS A C 1
ATOM 693 O O . LYS A 1 82 ? -1.758 6.984 4.049 1.00 94.19 82 LYS A O 1
ATOM 698 N N . ASP A 1 83 ? -0.591 7.858 5.769 1.00 95.38 83 ASP A N 1
ATOM 699 C CA . ASP A 1 83 ? 0.687 7.946 5.057 1.00 95.38 83 ASP A CA 1
ATOM 700 C C . ASP A 1 83 ? 1.137 6.560 4.586 1.00 95.38 83 ASP A C 1
ATOM 702 O O . ASP A 1 83 ? 1.431 6.366 3.408 1.00 95.38 83 ASP A O 1
ATOM 706 N N . ALA A 1 84 ? 1.078 5.554 5.465 1.00 94.69 84 ALA A N 1
ATOM 707 C CA . ALA A 1 84 ? 1.363 4.170 5.103 1.00 94.69 84 ALA A CA 1
ATOM 708 C C . ALA A 1 84 ? 0.443 3.671 3.975 1.00 94.69 84 ALA A C 1
ATOM 710 O O . ALA A 1 84 ? 0.927 3.080 3.009 1.00 94.69 84 ALA A O 1
ATOM 711 N N . LEU A 1 85 ? -0.869 3.931 4.043 1.00 95.31 85 LEU A N 1
ATOM 712 C CA . LEU A 1 85 ? -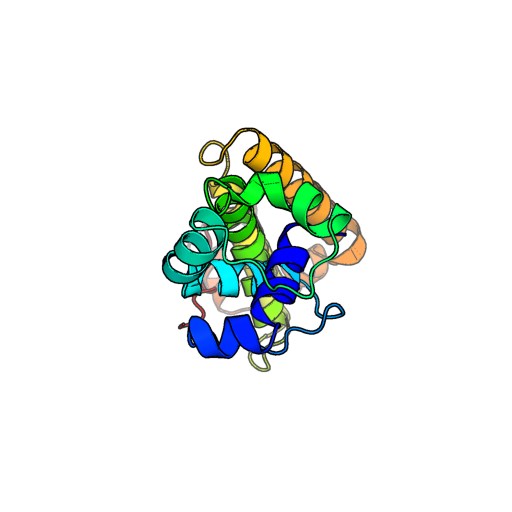1.807 3.555 2.979 1.00 95.31 85 LEU A CA 1
ATOM 713 C C . LEU A 1 85 ? -1.416 4.193 1.640 1.00 95.31 85 LEU A C 1
ATOM 715 O O . LEU A 1 85 ? -1.423 3.510 0.613 1.00 95.31 85 LEU A O 1
ATOM 719 N N . MET A 1 86 ? -1.058 5.479 1.653 1.00 94.88 86 MET A N 1
ATOM 720 C CA . MET A 1 86 ? -0.613 6.209 0.467 1.00 94.88 86 MET A CA 1
ATOM 721 C C . MET A 1 86 ? 0.660 5.595 -0.119 1.00 94.88 86 MET A C 1
ATOM 723 O O . MET A 1 86 ? 0.668 5.295 -1.310 1.00 94.88 86 MET A O 1
ATOM 727 N N . ILE A 1 87 ? 1.672 5.310 0.708 1.00 95.88 87 ILE A N 1
ATOM 728 C CA . ILE A 1 87 ? 2.942 4.690 0.291 1.00 95.88 87 ILE A CA 1
ATOM 729 C C . ILE A 1 87 ? 2.722 3.289 -0.297 1.00 95.88 87 ILE A C 1
ATOM 731 O O . ILE A 1 87 ? 3.301 2.939 -1.326 1.00 95.88 87 ILE A O 1
ATOM 735 N N . PHE A 1 88 ? 1.876 2.463 0.325 1.00 95.25 88 PHE A N 1
ATOM 736 C CA . PHE A 1 88 ? 1.640 1.095 -0.145 1.00 95.25 88 PHE A CA 1
ATOM 737 C C . PHE A 1 88 ? 0.719 1.017 -1.372 1.00 95.25 88 PHE A C 1
ATOM 739 O O . PHE A 1 88 ? 0.734 0.001 -2.071 1.00 95.25 88 PHE A O 1
ATOM 746 N N . LYS A 1 89 ? -0.063 2.061 -1.674 1.00 94.56 89 LYS A N 1
ATOM 747 C CA . LYS A 1 89 ? -0.969 2.101 -2.835 1.00 94.56 89 LYS A CA 1
ATOM 748 C C . LYS A 1 89 ? -0.271 1.845 -4.182 1.00 94.56 89 LYS A C 1
ATOM 750 O O . LYS A 1 89 ? -0.713 0.924 -4.872 1.00 94.56 89 LYS A O 1
ATOM 755 N N . PRO A 1 90 ? 0.795 2.566 -4.580 1.00 94.62 90 PRO A N 1
ATOM 756 C CA . PRO A 1 90 ? 1.481 2.306 -5.848 1.00 94.62 90 PRO A CA 1
ATOM 757 C C . PRO A 1 90 ? 2.078 0.892 -5.909 1.00 94.62 90 PRO A C 1
ATOM 759 O O . PRO A 1 90 ? 1.950 0.212 -6.927 1.00 94.62 90 PRO A O 1
ATOM 762 N N . LEU A 1 91 ? 2.628 0.387 -4.797 1.00 94.19 91 LEU A N 1
ATOM 763 C CA . LEU A 1 91 ? 3.126 -0.992 -4.711 1.00 94.19 91 LEU A CA 1
ATOM 764 C C . LEU A 1 91 ? 2.007 -2.015 -4.941 1.00 94.19 91 LEU A C 1
ATOM 766 O O . LEU A 1 91 ? 2.197 -3.004 -5.654 1.00 94.19 91 LEU A O 1
ATOM 770 N N . LYS A 1 92 ? 0.818 -1.771 -4.375 1.00 93.25 92 LYS A N 1
ATOM 771 C CA . LYS A 1 92 ? -0.355 -2.620 -4.592 1.00 93.25 92 LYS A CA 1
ATOM 772 C C . LYS A 1 92 ? -0.805 -2.591 -6.044 1.00 93.25 92 LYS A C 1
ATOM 774 O O . LYS A 1 92 ? -1.091 -3.645 -6.606 1.00 93.25 92 LYS A O 1
ATOM 779 N N . GLN A 1 93 ? -0.865 -1.412 -6.652 1.00 91.06 93 GLN A N 1
ATOM 780 C CA . GLN A 1 93 ? -1.261 -1.265 -8.049 1.00 91.06 93 GLN A CA 1
ATOM 781 C C . GLN A 1 93 ? -0.291 -1.995 -8.983 1.00 91.06 93 GLN A C 1
ATOM 783 O O . GLN A 1 93 ? -0.738 -2.738 -9.858 1.00 91.06 93 GLN A O 1
ATOM 788 N N . LEU A 1 94 ? 1.019 -1.879 -8.745 1.00 90.75 94 LEU A N 1
ATOM 789 C CA . LEU A 1 94 ? 2.032 -2.649 -9.464 1.00 90.75 94 LEU A CA 1
ATOM 790 C C . LEU A 1 94 ? 1.831 -4.159 -9.276 1.00 90.75 94 LEU A C 1
ATOM 792 O O . LEU A 1 94 ? 1.805 -4.901 -10.257 1.00 90.75 94 LEU A O 1
ATOM 796 N N . GLN A 1 95 ? 1.624 -4.618 -8.039 1.00 89.69 95 GLN A N 1
ATOM 797 C CA . GLN A 1 95 ? 1.370 -6.028 -7.738 1.00 89.69 95 GLN A CA 1
ATOM 798 C C . GLN A 1 95 ? 0.133 -6.565 -8.476 1.00 89.69 95 GLN A C 1
ATOM 800 O O . GLN A 1 95 ? 0.182 -7.646 -9.064 1.00 89.69 95 GLN A O 1
ATOM 805 N N . LEU A 1 96 ? -0.988 -5.842 -8.418 1.00 88.81 96 LEU A N 1
ATOM 806 C CA . LEU A 1 96 ? -2.239 -6.241 -9.063 1.00 88.81 96 LEU A CA 1
ATOM 807 C C . LEU A 1 96 ? -2.098 -6.255 -10.581 1.00 88.81 96 LEU A C 1
ATOM 809 O O . LEU A 1 96 ? -2.569 -7.192 -11.222 1.00 88.81 96 LEU A O 1
ATOM 813 N N . TRP A 1 97 ? -1.404 -5.264 -11.145 1.00 89.00 97 TRP A N 1
ATOM 814 C CA . TRP A 1 97 ? -1.112 -5.241 -12.569 1.00 89.00 97 TRP A CA 1
ATOM 815 C C . TRP A 1 97 ? -0.286 -6.460 -12.971 1.00 89.00 97 TRP A C 1
ATOM 817 O O . TRP A 1 97 ? -0.718 -7.192 -13.855 1.00 89.00 97 TRP A O 1
ATOM 827 N N . LEU A 1 98 ? 0.824 -6.745 -12.278 1.00 86.25 98 LEU A N 1
ATOM 828 C CA . LEU A 1 98 ? 1.690 -7.898 -12.565 1.00 86.25 98 LEU A CA 1
ATOM 829 C C . LEU A 1 98 ? 0.925 -9.226 -12.515 1.00 86.25 98 LEU A C 1
ATOM 831 O O . LEU A 1 98 ? 1.146 -10.086 -13.362 1.00 86.25 98 LEU A O 1
ATOM 835 N N . LYS A 1 99 ? -0.009 -9.371 -11.569 1.00 85.00 99 LYS A N 1
ATOM 836 C CA . LYS A 1 99 ? -0.864 -10.560 -11.424 1.00 85.00 99 LYS A CA 1
ATOM 837 C C . LYS A 1 99 ? -2.022 -10.635 -12.419 1.00 85.00 99 LYS A C 1
ATOM 839 O O . LYS A 1 99 ? -2.682 -11.667 -12.488 1.00 85.00 99 LYS A O 1
ATOM 844 N N . SER A 1 100 ? -2.328 -9.557 -13.134 1.00 82.94 100 SER A N 1
ATOM 845 C CA . SER A 1 100 ? -3.449 -9.548 -14.071 1.00 82.94 100 SER A CA 1
ATOM 846 C C . SER A 1 100 ? -3.109 -10.341 -15.334 1.00 82.94 100 SER A C 1
ATOM 848 O O . SER A 1 100 ? -2.021 -10.206 -15.876 1.00 82.94 100 SER A O 1
ATOM 850 N N . ASN A 1 101 ? -4.073 -11.076 -15.893 1.00 67.44 101 ASN A N 1
ATOM 851 C CA . ASN A 1 101 ? -3.899 -11.777 -17.180 1.00 67.44 101 ASN A CA 1
ATOM 852 C C . ASN A 1 101 ? -3.719 -10.822 -18.379 1.00 67.44 101 ASN A C 1
ATOM 854 O O . ASN A 1 101 ? -3.544 -11.262 -19.511 1.00 67.44 101 ASN A O 1
ATOM 858 N N . LYS A 1 102 ? -3.811 -9.508 -18.140 1.00 67.00 102 LYS A N 1
ATOM 859 C CA . LYS A 1 102 ? -3.586 -8.450 -19.128 1.00 67.00 102 LYS A CA 1
ATOM 860 C C . LYS A 1 102 ? -2.157 -7.899 -19.068 1.00 67.00 102 LYS A C 1
ATOM 862 O O . LYS A 1 102 ? -1.816 -7.045 -19.886 1.00 67.00 102 LYS A O 1
ATOM 867 N N . SER A 1 103 ? -1.329 -8.343 -18.118 1.00 63.91 103 SER A N 1
ATOM 868 C CA . SER A 1 103 ? 0.060 -7.905 -18.028 1.00 63.91 103 SER A CA 1
ATOM 869 C C . SER A 1 103 ? 0.879 -8.531 -19.150 1.00 63.91 103 SER A C 1
ATOM 871 O O . SER A 1 103 ? 1.193 -9.717 -19.170 1.00 63.91 103 SER A O 1
ATOM 873 N N . MET A 1 104 ? 1.254 -7.713 -20.129 1.00 75.56 104 MET A N 1
ATOM 874 C CA . MET A 1 104 ? 2.336 -8.087 -21.030 1.00 75.56 104 MET A CA 1
ATOM 875 C C . MET A 1 104 ? 3.652 -7.772 -20.327 1.00 75.56 104 MET A C 1
ATOM 877 O O . MET A 1 104 ? 3.908 -6.610 -20.013 1.00 75.56 104 MET A O 1
ATOM 881 N N . GLY A 1 105 ? 4.511 -8.777 -20.131 1.00 77.88 105 GLY A N 1
ATOM 882 C CA . GLY A 1 105 ? 5.819 -8.606 -19.482 1.00 77.88 105 GLY A CA 1
ATOM 883 C C . GLY A 1 105 ? 6.676 -7.497 -20.108 1.00 77.88 105 GLY A C 1
ATOM 884 O O . GLY A 1 105 ? 7.394 -6.798 -19.399 1.00 77.88 105 GLY A O 1
ATOM 885 N N . ALA A 1 106 ? 6.507 -7.237 -21.410 1.00 85.31 106 ALA A N 1
ATOM 886 C CA . ALA A 1 106 ? 7.156 -6.129 -22.113 1.00 85.31 106 ALA A CA 1
ATOM 887 C C . ALA A 1 106 ? 6.802 -4.735 -21.552 1.00 85.31 106 ALA A C 1
ATOM 889 O O . ALA A 1 106 ? 7.583 -3.805 -21.698 1.00 85.31 106 ALA A O 1
ATOM 890 N N . TYR A 1 107 ? 5.661 -4.564 -20.879 1.00 87.06 107 TYR A N 1
ATOM 891 C CA . TYR A 1 107 ? 5.277 -3.307 -20.224 1.00 87.06 107 TYR A CA 1
ATOM 892 C C . TYR A 1 107 ? 5.667 -3.252 -18.740 1.00 87.06 107 TYR A C 1
ATOM 894 O O . TYR A 1 107 ? 5.492 -2.210 -18.112 1.00 87.06 107 TYR A O 1
ATOM 902 N N . ALA A 1 108 ? 6.227 -4.323 -18.164 1.00 88.56 108 ALA A N 1
ATOM 903 C CA . ALA A 1 108 ? 6.553 -4.366 -16.737 1.00 88.56 108 ALA A CA 1
ATOM 904 C C . ALA A 1 108 ? 7.568 -3.286 -16.339 1.00 88.56 108 ALA A C 1
ATOM 906 O O . ALA A 1 108 ? 7.389 -2.641 -15.309 1.00 88.56 108 ALA A O 1
ATOM 907 N N . PHE A 1 109 ? 8.567 -3.017 -17.190 1.00 88.38 109 PHE A N 1
ATOM 908 C CA . PHE A 1 109 ? 9.518 -1.919 -16.981 1.00 88.38 109 PHE A CA 1
ATOM 909 C C . PHE A 1 109 ? 8.805 -0.582 -16.771 1.00 88.38 109 PHE A C 1
ATOM 911 O O . PHE A 1 109 ? 9.079 0.133 -15.811 1.00 88.38 109 PHE A O 1
ATOM 918 N N . LEU A 1 110 ? 7.852 -0.267 -17.647 1.00 87.38 110 LEU A N 1
ATOM 919 C CA . LEU A 1 110 ? 7.087 0.966 -17.574 1.00 87.38 110 LEU A CA 1
ATOM 920 C C . LEU A 1 110 ? 6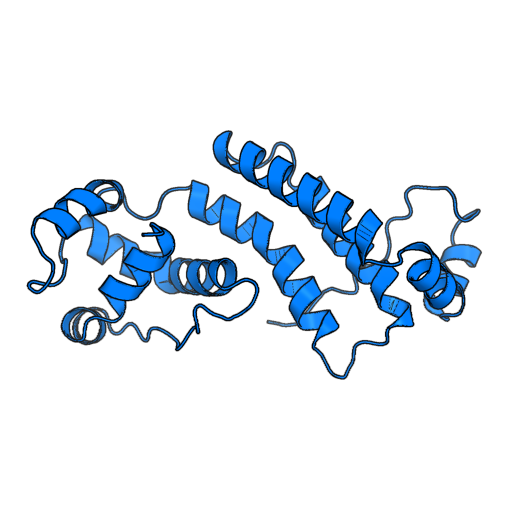.269 1.050 -16.277 1.00 87.38 110 LEU A C 1
ATOM 922 O O . LEU A 1 110 ? 6.262 2.087 -15.619 1.00 87.38 110 LEU A O 1
ATOM 926 N N . MET A 1 111 ? 5.618 -0.040 -15.877 1.00 89.44 111 MET A N 1
ATOM 927 C CA . MET A 1 111 ? 4.816 -0.063 -14.650 1.00 89.44 111 MET A CA 1
ATOM 928 C C . MET A 1 111 ? 5.680 0.088 -13.394 1.00 89.44 111 MET A C 1
ATOM 930 O O . MET A 1 111 ? 5.290 0.791 -12.465 1.00 89.44 111 MET A O 1
ATOM 934 N N . ILE A 1 112 ? 6.877 -0.502 -13.379 1.00 90.25 112 ILE A N 1
ATOM 935 C CA . ILE A 1 112 ? 7.864 -0.310 -12.307 1.00 90.25 112 ILE A CA 1
ATOM 936 C C . ILE A 1 112 ? 8.297 1.161 -12.238 1.00 90.25 112 ILE A C 1
ATOM 938 O O . ILE A 1 112 ? 8.328 1.737 -11.153 1.00 90.25 112 ILE A O 1
ATOM 942 N N . GLN A 1 113 ? 8.570 1.796 -13.383 1.00 88.38 113 GLN A N 1
ATOM 943 C CA . GLN A 1 113 ? 8.918 3.221 -13.435 1.00 88.38 113 GLN A CA 1
ATOM 944 C C . GLN A 1 113 ? 7.771 4.119 -12.949 1.00 88.38 113 GLN A C 1
ATOM 946 O O . GLN A 1 113 ? 8.021 5.086 -12.236 1.00 88.38 113 GLN A O 1
ATOM 951 N N . GLN A 1 114 ? 6.518 3.795 -13.282 1.00 90.38 114 GLN A N 1
ATOM 952 C CA . GLN A 1 114 ? 5.349 4.528 -12.781 1.00 90.38 114 GLN A CA 1
ATOM 953 C C . GLN A 1 114 ? 5.197 4.390 -11.268 1.00 90.38 114 GLN A C 1
ATOM 955 O O . GLN A 1 114 ? 5.013 5.394 -10.588 1.00 90.38 114 GLN A O 1
ATOM 960 N N . CYS A 1 115 ? 5.352 3.176 -10.734 1.00 93.12 115 CYS A N 1
ATOM 961 C CA . CYS A 1 115 ? 5.353 2.943 -9.292 1.00 93.12 115 CYS A CA 1
ATOM 962 C C . CYS A 1 115 ? 6.433 3.781 -8.591 1.00 93.12 115 CYS A C 1
ATOM 964 O O . CYS A 1 115 ? 6.150 4.434 -7.591 1.00 93.12 115 CYS A O 1
ATOM 966 N N . GLN A 1 116 ? 7.652 3.802 -9.139 1.00 91.75 116 GLN A N 1
ATOM 967 C CA . GLN A 1 116 ? 8.750 4.608 -8.606 1.00 91.75 116 GLN A CA 1
ATOM 968 C C . GLN A 1 116 ? 8.434 6.108 -8.649 1.00 91.75 116 GLN A C 1
ATOM 970 O O . GLN A 1 116 ? 8.635 6.793 -7.653 1.00 91.75 116 GLN A O 1
ATOM 975 N N . GLY A 1 117 ? 7.903 6.606 -9.770 1.00 91.31 117 GLY A N 1
ATOM 976 C CA . GLY A 1 117 ? 7.519 8.012 -9.911 1.00 91.31 117 GLY A CA 1
ATOM 977 C C . GLY A 1 117 ? 6.447 8.428 -8.904 1.00 91.31 117 GLY A C 1
ATOM 978 O O . GLY A 1 117 ? 6.585 9.461 -8.261 1.00 91.31 117 GLY A O 1
ATOM 979 N N . MET A 1 118 ? 5.433 7.584 -8.691 1.00 94.06 118 MET A N 1
ATOM 980 C CA . MET A 1 118 ? 4.395 7.831 -7.686 1.00 94.06 118 MET A CA 1
ATOM 981 C C . MET A 1 118 ? 4.958 7.885 -6.261 1.00 94.06 118 MET A C 1
ATOM 983 O O . MET A 1 118 ? 4.493 8.698 -5.472 1.00 94.06 118 MET A O 1
ATOM 987 N N . LEU A 1 119 ? 5.942 7.043 -5.924 1.00 94.56 119 LEU A N 1
ATOM 988 C CA . LEU A 1 119 ? 6.625 7.099 -4.625 1.00 94.56 119 LEU A CA 1
ATOM 989 C C . LEU A 1 119 ? 7.460 8.380 -4.487 1.00 94.56 119 LEU A C 1
ATOM 991 O O . LEU A 1 119 ? 7.381 9.055 -3.465 1.00 94.56 119 LEU A O 1
ATOM 995 N N . ASP A 1 120 ? 8.219 8.749 -5.521 1.00 91.88 120 ASP A N 1
ATOM 996 C CA . ASP A 1 120 ? 9.059 9.953 -5.506 1.00 91.88 120 ASP A CA 1
ATOM 997 C C . ASP A 1 120 ? 8.214 11.241 -5.380 1.00 91.88 120 ASP A C 1
ATOM 999 O O . ASP A 1 120 ? 8.616 12.186 -4.704 1.00 91.88 120 ASP A O 1
ATOM 1003 N N . GLU A 1 121 ? 7.014 11.276 -5.971 1.00 93.50 121 GLU A N 1
ATOM 1004 C CA . GLU A 1 121 ? 6.069 12.399 -5.869 1.00 93.50 121 GLU A CA 1
ATOM 1005 C C . GLU A 1 121 ? 5.478 12.602 -4.463 1.00 93.50 121 GLU A C 1
ATOM 1007 O O . GLU A 1 121 ? 4.904 13.660 -4.190 1.00 93.50 121 GLU A O 1
ATOM 1012 N N . MET A 1 122 ? 5.584 11.610 -3.573 1.00 93.88 122 MET A N 1
ATOM 1013 C CA . MET A 1 122 ? 5.101 11.716 -2.190 1.00 93.88 122 MET A CA 1
ATOM 1014 C C . MET A 1 122 ? 6.083 12.443 -1.269 1.00 93.88 122 MET A C 1
ATOM 1016 O O . MET A 1 122 ? 5.673 12.873 -0.194 1.00 93.88 122 MET A O 1
ATOM 1020 N N . ALA A 1 123 ? 7.344 12.605 -1.678 1.00 91.19 123 ALA A N 1
ATOM 1021 C CA . ALA A 1 123 ? 8.371 13.217 -0.846 1.00 91.19 123 ALA A CA 1
ATOM 1022 C C . ALA A 1 123 ? 8.014 14.664 -0.459 1.00 91.19 123 ALA A C 1
ATOM 1024 O O . ALA A 1 123 ? 7.657 15.488 -1.306 1.00 91.19 123 ALA A O 1
ATOM 1025 N N . GLY A 1 124 ? 8.135 14.974 0.830 1.00 91.44 124 GLY A N 1
ATOM 1026 C CA . GLY A 1 124 ? 7.814 16.279 1.407 1.00 91.44 124 GLY A CA 1
ATOM 1027 C C . GLY A 1 124 ? 6.318 16.529 1.610 1.00 91.44 124 GLY A C 1
ATOM 1028 O O . GLY A 1 124 ? 5.928 17.670 1.858 1.00 91.44 124 GLY A O 1
ATOM 1029 N N . ARG A 1 125 ? 5.469 15.502 1.476 1.00 92.81 125 ARG A N 1
ATOM 1030 C CA . ARG A 1 125 ? 4.006 15.602 1.647 1.00 92.81 125 ARG A CA 1
ATOM 1031 C C . ARG A 1 125 ? 3.475 14.777 2.820 1.00 92.81 125 ARG A C 1
ATOM 1033 O O . ARG A 1 125 ? 2.272 14.830 3.075 1.00 92.81 125 ARG A O 1
ATOM 1040 N N . LEU A 1 126 ? 4.328 14.003 3.490 1.00 94.31 126 LEU A N 1
ATOM 1041 C CA . LEU A 1 126 ? 3.944 13.088 4.565 1.00 94.31 126 LEU A CA 1
ATOM 1042 C C . LEU A 1 126 ? 4.357 13.631 5.940 1.00 94.31 126 LEU A C 1
ATOM 1044 O O . LEU A 1 126 ? 5.093 14.613 6.057 1.00 94.31 126 LEU A O 1
ATOM 1048 N N . THR A 1 127 ? 3.881 12.987 7.005 1.00 93.88 127 THR A N 1
ATOM 1049 C CA . THR A 1 127 ? 4.399 13.222 8.362 1.00 93.88 127 THR A CA 1
ATOM 1050 C C . THR A 1 127 ? 5.876 12.807 8.463 1.00 93.88 127 THR A C 1
ATOM 1052 O O . THR A 1 127 ? 6.322 11.995 7.652 1.00 93.88 127 THR A O 1
ATOM 1055 N N . PRO A 1 128 ? 6.655 13.292 9.454 1.00 95.06 128 PRO A N 1
ATOM 1056 C CA . PRO A 1 128 ? 8.059 12.893 9.619 1.00 95.06 128 PRO A CA 1
ATOM 1057 C C . PRO A 1 128 ? 8.272 11.370 9.662 1.00 95.06 128 PRO A C 1
ATOM 1059 O O . PRO A 1 128 ? 9.132 10.849 8.953 1.00 95.06 128 PRO A O 1
ATOM 1062 N N . ASP A 1 129 ? 7.430 10.655 10.412 1.00 93.75 129 ASP A N 1
ATOM 1063 C CA . ASP A 1 129 ? 7.446 9.189 10.468 1.00 93.75 129 ASP A CA 1
ATOM 1064 C C . ASP A 1 129 ? 7.060 8.575 9.108 1.00 93.75 129 ASP A C 1
ATOM 1066 O O . ASP A 1 129 ? 7.650 7.593 8.656 1.00 93.75 129 ASP A O 1
ATOM 1070 N N . GLY A 1 130 ? 6.087 9.172 8.412 1.00 95.50 130 GLY A N 1
ATOM 1071 C CA . GLY A 1 130 ? 5.697 8.775 7.059 1.00 95.50 130 GLY A CA 1
ATOM 1072 C C . GLY A 1 130 ? 6.836 8.921 6.044 1.00 95.50 130 GLY A C 1
ATOM 1073 O O . GLY A 1 130 ? 7.039 8.030 5.220 1.00 95.50 130 GLY A O 1
ATOM 1074 N N . GLU A 1 131 ? 7.627 9.990 6.129 1.00 96.50 131 GLU A N 1
ATOM 1075 C CA . GLU A 1 131 ? 8.814 10.211 5.292 1.00 96.50 131 GLU A CA 1
ATOM 1076 C C . GLU A 1 131 ? 9.912 9.168 5.557 1.00 96.50 131 GLU A C 1
ATOM 1078 O O . GLU A 1 131 ? 10.608 8.733 4.634 1.00 96.50 131 GLU A O 1
ATOM 1083 N N . GLU A 1 132 ? 10.075 8.722 6.804 1.00 96.00 132 GLU A N 1
ATOM 1084 C CA . GLU A 1 132 ? 10.996 7.633 7.141 1.00 96.00 132 GLU A CA 1
ATOM 1085 C C . GLU A 1 132 ? 10.551 6.304 6.512 1.00 96.00 132 GLU A C 1
ATOM 1087 O O . GLU A 1 132 ? 11.362 5.599 5.893 1.00 96.00 132 GLU A O 1
ATOM 1092 N N . ILE A 1 133 ? 9.251 5.992 6.586 1.00 94.81 133 ILE A N 1
ATOM 1093 C CA . ILE A 1 133 ? 8.662 4.821 5.922 1.00 94.81 133 ILE A CA 1
ATOM 1094 C C . ILE A 1 133 ? 8.860 4.926 4.408 1.00 94.81 133 ILE A C 1
ATOM 1096 O O . ILE A 1 133 ? 9.348 3.975 3.794 1.00 94.81 133 ILE A O 1
ATOM 1100 N N . LEU A 1 134 ? 8.527 6.068 3.797 1.00 97.06 134 LEU A N 1
ATOM 1101 C CA . LEU A 1 134 ? 8.658 6.285 2.355 1.00 97.06 134 LEU A CA 1
ATOM 1102 C C . LEU A 1 134 ? 10.099 6.063 1.894 1.00 97.06 134 LEU A C 1
ATOM 1104 O O . LEU A 1 134 ? 10.334 5.358 0.909 1.00 97.06 134 LEU A O 1
ATOM 1108 N N . ARG A 1 135 ? 11.073 6.618 2.620 1.00 96.75 135 ARG A N 1
ATOM 1109 C CA . ARG A 1 135 ? 12.501 6.463 2.324 1.00 96.75 135 ARG A CA 1
ATOM 1110 C C . ARG A 1 135 ? 12.941 5.008 2.413 1.00 96.75 135 ARG A C 1
ATOM 1112 O O . ARG A 1 135 ? 13.623 4.525 1.508 1.00 96.75 135 ARG A O 1
ATOM 1119 N N . SER A 1 136 ? 12.529 4.309 3.466 1.00 95.88 136 SER A N 1
ATOM 1120 C CA . SER A 1 136 ? 12.861 2.899 3.687 1.00 95.88 136 SER A CA 1
ATOM 1121 C C . SER A 1 136 ? 12.280 2.016 2.585 1.00 95.88 136 SER A C 1
ATOM 1123 O O . SER A 1 136 ? 13.007 1.257 1.946 1.00 95.88 136 SER A O 1
ATOM 1125 N N . ILE A 1 137 ? 10.991 2.184 2.286 1.00 94.62 137 ILE A N 1
ATOM 1126 C CA . ILE A 1 137 ? 10.288 1.446 1.233 1.00 94.62 137 ILE A CA 1
ATOM 1127 C C . ILE A 1 137 ? 10.890 1.730 -0.141 1.00 94.62 137 ILE A C 1
ATOM 1129 O O . ILE A 1 137 ? 11.147 0.798 -0.897 1.00 94.62 137 ILE A O 1
ATOM 1133 N N . THR A 1 138 ? 11.170 2.993 -0.458 1.00 94.38 138 THR A N 1
ATOM 1134 C CA . THR A 1 138 ? 11.785 3.373 -1.736 1.00 94.38 138 THR A CA 1
ATOM 1135 C C . THR A 1 138 ? 13.183 2.779 -1.886 1.00 94.38 138 THR A C 1
ATOM 1137 O O . THR A 1 138 ? 13.554 2.338 -2.973 1.00 94.38 138 THR A O 1
ATOM 1140 N N . THR A 1 139 ? 13.959 2.737 -0.802 1.00 94.81 139 THR A N 1
ATOM 1141 C CA . THR A 1 139 ? 15.300 2.138 -0.796 1.00 94.81 139 THR A CA 1
ATOM 1142 C C . THR A 1 139 ? 15.229 0.634 -1.039 1.00 94.81 139 THR A C 1
ATOM 1144 O O . THR A 1 139 ? 15.908 0.136 -1.934 1.00 94.81 139 THR A O 1
ATOM 1147 N N . ILE A 1 140 ? 14.367 -0.077 -0.305 1.00 93.00 140 ILE A N 1
ATOM 1148 C CA . ILE A 1 140 ? 14.151 -1.520 -0.484 1.00 93.00 140 ILE A CA 1
ATOM 1149 C C . ILE A 1 140 ? 13.682 -1.806 -1.910 1.00 93.00 140 ILE A C 1
ATOM 1151 O O . ILE A 1 140 ? 14.287 -2.616 -2.601 1.00 93.00 140 ILE A O 1
ATOM 1155 N N . PHE A 1 141 ? 12.678 -1.074 -2.396 1.00 91.62 141 PHE A N 1
ATOM 1156 C CA . PHE A 1 141 ? 12.143 -1.254 -3.742 1.00 91.62 141 PHE A CA 1
ATOM 1157 C C . PHE A 1 141 ? 13.218 -1.074 -4.825 1.00 91.62 141 PHE A C 1
ATOM 1159 O O . PHE A 1 141 ? 13.332 -1.904 -5.726 1.00 91.62 141 PHE A O 1
ATOM 1166 N N . LYS A 1 142 ? 14.055 -0.033 -4.729 1.00 89.88 142 LYS A N 1
ATOM 1167 C CA . LYS A 1 142 ? 15.170 0.187 -5.669 1.00 89.88 142 LYS A CA 1
ATOM 1168 C C . LYS A 1 142 ? 16.199 -0.942 -5.616 1.00 89.88 142 LYS A C 1
ATOM 1170 O O . LYS A 1 142 ? 16.656 -1.384 -6.672 1.00 89.88 142 LYS A O 1
ATOM 1175 N N . ASN A 1 143 ? 16.547 -1.409 -4.419 1.00 91.25 143 ASN A N 1
ATOM 1176 C CA . ASN A 1 143 ? 17.502 -2.500 -4.235 1.00 91.25 143 ASN A CA 1
ATOM 1177 C C . ASN A 1 143 ? 16.962 -3.816 -4.806 1.00 91.25 143 ASN A C 1
ATOM 1179 O O . ASN A 1 143 ? 17.642 -4.437 -5.621 1.00 91.25 143 ASN A O 1
ATOM 1183 N N . ASP A 1 144 ? 15.714 -4.168 -4.500 1.00 89.69 144 ASP A N 1
ATOM 1184 C CA . ASP A 1 144 ? 15.061 -5.373 -5.017 1.00 89.69 144 ASP A CA 1
ATOM 1185 C C . ASP A 1 144 ? 14.974 -5.354 -6.547 1.00 89.69 144 ASP A C 1
ATOM 1187 O O . ASP A 1 144 ? 15.217 -6.360 -7.217 1.00 89.69 144 ASP A O 1
ATOM 1191 N N . MET A 1 145 ? 14.666 -4.196 -7.137 1.00 87.00 145 MET A N 1
ATOM 1192 C CA . MET A 1 145 ? 14.637 -4.050 -8.593 1.00 87.00 145 MET A CA 1
ATOM 1193 C C . MET A 1 145 ? 16.024 -4.211 -9.216 1.00 87.00 145 MET A C 1
ATOM 1195 O O . MET A 1 145 ? 16.146 -4.835 -10.272 1.00 87.00 145 MET A O 1
ATOM 1199 N N . LYS A 1 146 ? 17.072 -3.697 -8.569 1.00 85.12 146 LYS A N 1
ATOM 1200 C CA . LYS A 1 146 ? 18.455 -3.855 -9.032 1.00 85.12 146 LYS A CA 1
ATOM 1201 C C . LYS A 1 146 ? 18.923 -5.311 -8.947 1.00 85.12 146 LYS A C 1
ATOM 1203 O O . LYS A 1 146 ? 19.556 -5.794 -9.880 1.00 85.12 146 LYS A O 1
ATOM 1208 N N . GLU A 1 147 ? 18.611 -6.001 -7.857 1.00 88.50 147 GLU A N 1
ATOM 1209 C CA . GLU A 1 147 ? 19.110 -7.351 -7.577 1.00 88.50 147 GLU A CA 1
ATOM 1210 C C . GLU A 1 147 ? 18.290 -8.443 -8.287 1.00 88.50 147 GLU A C 1
ATOM 1212 O O . GLU A 1 147 ? 18.838 -9.337 -8.944 1.00 88.50 147 GLU A O 1
ATOM 1217 N N . TYR A 1 148 ? 16.962 -8.331 -8.247 1.00 88.00 148 TYR A N 1
ATOM 1218 C CA . TYR A 1 148 ? 16.039 -9.372 -8.710 1.00 88.00 148 TYR A CA 1
ATOM 1219 C C . TYR A 1 148 ? 15.219 -8.963 -9.935 1.00 88.00 148 TYR A C 1
ATOM 1221 O O . TYR A 1 148 ? 14.817 -9.820 -10.719 1.00 88.00 148 TYR A O 1
ATOM 1229 N N . GLY A 1 149 ? 14.994 -7.666 -10.148 1.00 81.56 149 GLY A N 1
ATOM 1230 C CA . GLY A 1 149 ? 14.053 -7.164 -11.156 1.00 81.56 149 GLY A CA 1
ATOM 1231 C C . GLY A 1 149 ? 14.468 -7.357 -12.618 1.00 81.56 149 GLY A C 1
ATOM 1232 O O . GLY A 1 149 ? 13.630 -7.182 -13.499 1.00 81.56 149 GLY A O 1
ATOM 1233 N N . ARG A 1 150 ? 15.737 -7.701 -12.902 1.00 86.69 150 ARG A N 1
ATOM 1234 C CA . ARG A 1 150 ? 16.283 -7.847 -14.275 1.00 86.69 150 ARG A CA 1
ATOM 1235 C C . ARG A 1 150 ? 15.904 -6.652 -15.166 1.00 86.69 150 ARG A C 1
ATOM 1237 O O . ARG A 1 150 ? 15.468 -6.811 -16.306 1.00 86.69 150 ARG A O 1
ATOM 1244 N N . ILE A 1 151 ? 16.058 -5.443 -14.621 1.00 85.50 151 ILE A N 1
ATOM 1245 C CA . ILE A 1 151 ? 15.542 -4.197 -15.204 1.00 85.50 151 ILE A CA 1
ATOM 1246 C C . ILE A 1 151 ? 16.028 -3.965 -16.636 1.00 85.50 151 ILE A C 1
ATOM 1248 O O . ILE A 1 151 ? 15.238 -3.509 -17.459 1.00 85.50 151 ILE A O 1
ATOM 1252 N N . ASP A 1 152 ? 17.266 -4.334 -16.968 1.00 85.75 152 ASP A N 1
ATOM 1253 C CA . ASP A 1 152 ? 17.793 -4.189 -18.330 1.00 85.75 152 ASP A CA 1
ATOM 1254 C C . ASP A 1 152 ? 17.042 -5.057 -19.345 1.00 85.75 152 ASP A C 1
ATOM 1256 O O . ASP A 1 152 ? 16.705 -4.582 -20.429 1.00 85.75 152 ASP A O 1
ATOM 1260 N N . LEU A 1 153 ? 16.693 -6.294 -18.975 1.00 87.94 153 LEU A N 1
ATOM 1261 C CA . LEU A 1 153 ? 15.891 -7.179 -19.821 1.00 87.94 153 LEU A CA 1
ATOM 1262 C C . LEU A 1 153 ? 14.471 -6.631 -19.997 1.00 87.94 153 LEU A C 1
ATOM 1264 O O . LEU A 1 153 ? 13.949 -6.610 -21.111 1.00 87.94 153 LEU A O 1
ATOM 1268 N N . LEU A 1 154 ? 13.853 -6.148 -18.916 1.00 89.25 154 LEU A N 1
ATOM 1269 C CA . LEU A 1 154 ? 12.519 -5.547 -18.982 1.00 89.25 154 LEU A CA 1
ATOM 1270 C C . LEU A 1 154 ? 12.523 -4.266 -19.829 1.00 89.25 154 LEU A C 1
ATOM 1272 O O . LEU A 1 154 ? 11.599 -4.038 -20.609 1.00 89.25 154 LEU A O 1
ATOM 1276 N N . ARG A 1 155 ? 13.566 -3.439 -19.709 1.00 87.00 155 ARG A N 1
ATOM 1277 C CA . ARG A 1 155 ? 13.760 -2.225 -20.511 1.00 87.00 155 ARG A CA 1
ATOM 1278 C C . ARG A 1 155 ? 13.974 -2.561 -21.984 1.00 87.00 155 ARG A C 1
ATOM 1280 O O . ARG A 1 155 ? 13.381 -1.907 -22.842 1.00 87.00 155 ARG A O 1
ATOM 1287 N N . PHE A 1 156 ? 14.780 -3.580 -22.273 1.00 87.81 156 PHE A N 1
ATOM 1288 C CA . PHE A 1 156 ? 14.993 -4.091 -23.623 1.00 87.81 156 PHE A CA 1
ATOM 1289 C C . PHE A 1 156 ? 13.675 -4.571 -24.238 1.00 87.81 156 PHE A C 1
ATOM 1291 O O . PHE A 1 156 ? 13.288 -4.076 -25.293 1.00 87.81 156 PHE A O 1
ATOM 1298 N N . ALA A 1 157 ? 12.930 -5.436 -23.540 1.00 89.06 157 ALA A N 1
ATOM 1299 C CA . ALA A 1 157 ? 11.622 -5.922 -23.980 1.00 89.06 157 ALA A CA 1
ATOM 1300 C C . ALA A 1 157 ? 10.625 -4.775 -24.213 1.00 89.06 157 ALA A C 1
ATOM 1302 O O . ALA A 1 157 ? 9.919 -4.760 -25.225 1.00 89.06 157 ALA A O 1
ATOM 1303 N N . PHE A 1 158 ? 10.609 -3.774 -23.326 1.00 89.12 158 PHE A N 1
ATOM 1304 C CA . PHE A 1 158 ? 9.783 -2.582 -23.495 1.00 89.12 158 PHE A CA 1
ATOM 1305 C C . PHE A 1 158 ? 10.105 -1.833 -24.786 1.00 89.12 158 PHE A C 1
ATOM 1307 O O . PHE A 1 158 ? 9.174 -1.419 -25.474 1.00 89.12 158 PHE A O 1
ATOM 1314 N N . GLY A 1 159 ? 11.382 -1.721 -25.165 1.00 86.69 159 GLY A N 1
ATOM 1315 C CA . GLY A 1 159 ? 11.830 -1.073 -26.404 1.00 86.69 159 GLY A CA 1
ATOM 1316 C C . GLY A 1 159 ? 11.167 -1.609 -27.681 1.00 86.69 159 GLY A C 1
ATOM 1317 O O . GLY A 1 159 ? 10.980 -0.856 -28.638 1.00 86.69 159 GLY A O 1
ATOM 1318 N N . PHE A 1 160 ? 10.725 -2.870 -27.683 1.00 86.44 160 PHE A N 1
ATOM 1319 C CA . PHE A 1 160 ? 10.015 -3.487 -28.811 1.00 86.44 160 PHE A CA 1
ATOM 1320 C C . PHE A 1 160 ? 8.501 -3.248 -28.807 1.00 86.44 160 PHE A C 1
ATOM 1322 O O . PHE A 1 160 ? 7.809 -3.649 -29.748 1.00 86.44 160 PHE A O 1
ATOM 1329 N N . THR A 1 161 ? 7.954 -2.572 -27.800 1.00 87.62 161 THR A N 1
ATOM 1330 C CA . THR A 1 161 ? 6.529 -2.230 -27.774 1.00 87.62 161 THR A CA 1
ATOM 1331 C C . THR A 1 161 ? 6.227 -1.048 -28.707 1.00 87.62 161 THR A C 1
ATOM 1333 O O . THR A 1 161 ? 7.052 -0.140 -28.860 1.00 87.62 161 THR A O 1
ATOM 1336 N N . PRO A 1 162 ? 5.024 -0.984 -29.313 1.00 86.06 162 PRO A N 1
ATOM 1337 C CA . PRO A 1 162 ? 4.596 0.190 -30.076 1.00 86.06 162 PRO A CA 1
ATOM 1338 C C . PRO A 1 162 ? 4.642 1.482 -29.254 1.00 86.06 162 PRO A C 1
ATOM 1340 O O . PRO A 1 162 ? 4.962 2.544 -29.785 1.00 86.06 162 PRO A O 1
ATOM 1343 N N . LEU A 1 163 ? 4.362 1.388 -27.949 1.00 84.25 163 LEU A N 1
ATOM 1344 C CA . LEU A 1 163 ? 4.392 2.531 -27.045 1.00 84.25 163 LEU A CA 1
ATOM 1345 C C . LEU A 1 163 ? 5.813 3.056 -26.834 1.00 84.25 163 LEU A C 1
ATOM 1347 O O . LEU A 1 163 ? 6.013 4.263 -26.916 1.00 84.25 163 LEU A O 1
ATOM 1351 N N . ALA A 1 164 ? 6.797 2.185 -26.599 1.00 84.12 164 ALA A N 1
ATOM 1352 C CA . ALA A 1 164 ? 8.184 2.619 -26.475 1.00 84.12 164 ALA A CA 1
ATOM 1353 C C . ALA A 1 164 ? 8.681 3.262 -27.769 1.00 84.12 164 ALA A C 1
ATOM 1355 O O . ALA A 1 164 ?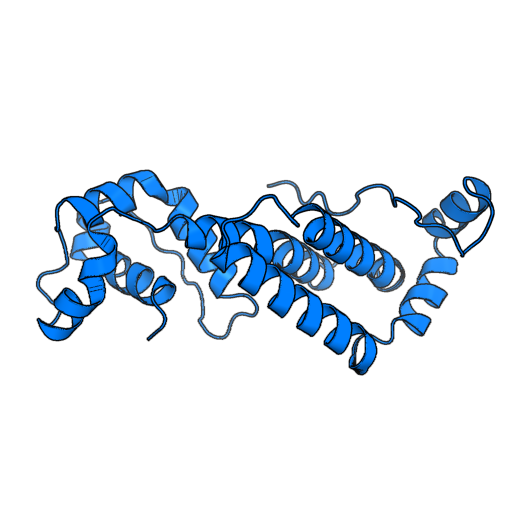 9.249 4.348 -27.719 1.00 84.12 164 ALA A O 1
ATOM 1356 N N . ARG A 1 165 ? 8.385 2.663 -28.931 1.00 82.06 165 ARG A N 1
ATOM 1357 C CA . ARG A 1 165 ? 8.698 3.267 -30.237 1.00 82.06 165 ARG A CA 1
ATOM 1358 C C . ARG A 1 165 ? 8.063 4.644 -30.400 1.00 82.06 165 ARG A C 1
ATOM 1360 O O . ARG A 1 165 ? 8.731 5.563 -30.862 1.00 82.06 165 ARG A O 1
ATOM 1367 N N . LYS A 1 166 ? 6.801 4.801 -29.987 1.00 82.56 166 LYS A N 1
ATOM 1368 C CA . LYS A 1 166 ? 6.120 6.098 -29.966 1.00 82.56 166 LYS A CA 1
ATOM 1369 C C . LYS A 1 166 ? 6.840 7.084 -29.041 1.00 82.56 166 LYS A C 1
ATOM 1371 O O . LYS A 1 166 ? 7.155 8.172 -29.485 1.00 82.56 166 LYS A O 1
ATOM 1376 N N . ILE A 1 167 ? 7.181 6.702 -27.810 1.00 77.62 167 ILE A N 1
ATOM 1377 C CA . ILE A 1 167 ? 7.910 7.567 -26.866 1.00 77.62 167 ILE A CA 1
ATOM 1378 C C . ILE A 1 167 ? 9.281 7.983 -27.414 1.00 77.62 167 ILE A C 1
ATOM 1380 O O . ILE A 1 167 ? 9.634 9.148 -27.299 1.00 77.62 167 ILE A O 1
ATOM 1384 N N . ILE A 1 168 ? 10.038 7.066 -28.022 1.00 72.56 168 ILE A N 1
ATOM 1385 C CA . ILE A 1 168 ? 11.350 7.351 -28.633 1.00 72.56 168 ILE A CA 1
ATOM 1386 C C . ILE A 1 168 ? 11.204 8.309 -29.820 1.00 72.56 168 ILE A C 1
ATOM 1388 O O . ILE A 1 168 ? 12.039 9.186 -30.021 1.00 72.56 168 ILE A O 1
ATOM 1392 N N . ARG A 1 169 ? 10.143 8.149 -30.616 1.00 69.62 169 ARG A N 1
ATOM 1393 C CA . ARG A 1 169 ? 9.841 9.038 -31.742 1.00 69.62 169 ARG A CA 1
ATOM 1394 C C . ARG A 1 169 ? 9.372 10.416 -31.270 1.00 69.62 169 ARG A C 1
ATOM 1396 O O . ARG A 1 169 ? 9.734 11.418 -31.875 1.00 69.62 169 ARG A O 1
ATOM 1403 N N . ASP A 1 170 ? 8.601 10.453 -30.186 1.00 71.06 170 ASP A N 1
ATOM 1404 C CA . ASP A 1 170 ? 7.993 11.661 -29.630 1.00 71.06 170 ASP A CA 1
ATOM 1405 C C . ASP A 1 170 ? 8.956 12.409 -28.660 1.00 71.06 170 ASP A C 1
ATOM 1407 O O . ASP A 1 170 ? 8.736 13.584 -28.367 1.00 71.06 170 ASP A O 1
ATOM 1411 N N . LYS A 1 171 ? 10.045 11.777 -28.172 1.00 58.06 171 LYS A N 1
ATOM 1412 C CA . LYS A 1 171 ? 11.103 12.367 -27.315 1.00 58.06 171 LYS A CA 1
ATOM 1413 C C . LYS A 1 171 ? 12.525 11.944 -27.736 1.00 58.06 171 LYS A C 1
ATOM 1415 O O . LYS A 1 171 ? 12.859 10.766 -27.759 1.00 58.06 171 LYS A O 1
ATOM 1420 N N . LYS A 1 172 ? 13.398 12.940 -27.944 1.00 55.19 172 LYS A N 1
ATOM 1421 C CA . LYS A 1 172 ? 14.850 12.877 -28.239 1.00 55.19 172 LYS A CA 1
ATOM 1422 C C . LYS A 1 172 ? 15.695 11.967 -27.298 1.00 55.19 172 LYS A C 1
ATOM 1424 O O . LYS A 1 172 ? 16.437 12.473 -26.461 1.00 55.19 172 LYS A O 1
ATOM 1429 N N . GLY A 1 173 ? 15.670 10.644 -27.481 1.00 42.88 173 GLY A N 1
ATOM 1430 C CA . GLY A 1 173 ? 16.671 9.704 -26.937 1.00 42.88 173 GLY A CA 1
ATOM 1431 C C . GLY A 1 173 ? 16.415 9.136 -25.526 1.00 42.88 173 GLY A C 1
ATOM 1432 O O . GLY A 1 173 ? 15.765 9.737 -24.675 1.00 42.88 173 GLY A O 1
ATOM 1433 N N . PHE A 1 174 ? 16.977 7.947 -25.271 1.00 47.12 174 PHE A N 1
ATOM 1434 C CA . PHE A 1 174 ? 16.781 7.078 -24.091 1.00 47.12 174 PHE A CA 1
ATOM 1435 C C . PHE A 1 174 ? 17.400 7.574 -22.755 1.00 47.12 174 PHE A C 1
ATOM 1437 O O . PHE A 1 174 ? 17.646 6.762 -21.860 1.00 47.12 174 PHE A O 1
ATOM 1444 N N . GLY A 1 175 ? 17.666 8.877 -22.604 1.00 46.00 175 GLY A N 1
ATOM 1445 C CA . GLY A 1 175 ? 18.457 9.431 -21.488 1.00 46.00 175 GLY A CA 1
ATOM 1446 C C . GLY A 1 175 ? 17.781 10.500 -20.619 1.00 46.00 175 GLY A C 1
ATOM 1447 O O . GLY A 1 175 ? 18.330 10.865 -19.586 1.00 46.00 175 GLY A O 1
ATOM 1448 N N . GLY A 1 176 ? 16.607 11.015 -20.996 1.00 43.12 176 GLY A N 1
ATOM 1449 C CA . GLY A 1 176 ? 15.897 12.029 -20.205 1.00 43.12 176 GLY A CA 1
ATOM 1450 C C . GLY A 1 176 ? 14.899 11.420 -19.220 1.00 43.12 176 GLY A C 1
ATOM 1451 O O . GLY A 1 176 ? 14.327 10.367 -19.510 1.00 43.12 176 GLY A O 1
ATOM 1452 N N . LYS A 1 177 ? 14.632 12.109 -18.094 1.00 44.06 177 LYS A N 1
ATOM 1453 C CA . LYS A 1 177 ? 13.488 11.844 -17.196 1.00 44.06 177 LYS A CA 1
ATOM 1454 C C . LYS A 1 177 ? 12.196 11.888 -18.013 1.00 44.06 177 LYS A C 1
ATOM 1456 O O . LYS A 1 177 ? 11.593 12.934 -18.248 1.00 44.06 177 LYS A O 1
ATOM 1461 N N . THR A 1 178 ? 11.827 10.742 -18.555 1.00 47.09 178 THR A N 1
ATOM 1462 C CA . THR A 1 178 ? 10.720 10.632 -19.485 1.00 47.09 178 THR A CA 1
ATOM 1463 C C . THR A 1 178 ? 9.483 10.370 -18.656 1.00 47.09 178 THR A C 1
ATOM 1465 O O . THR A 1 178 ? 9.271 9.247 -18.223 1.00 47.09 178 THR A O 1
ATOM 1468 N N . ASN A 1 179 ? 8.670 11.405 -18.422 1.00 47.56 179 ASN A N 1
ATOM 1469 C CA . ASN A 1 179 ? 7.324 11.210 -17.884 1.00 47.56 179 ASN A CA 1
ATOM 1470 C C . ASN A 1 179 ? 6.561 10.320 -18.865 1.00 47.56 179 ASN A C 1
ATOM 1472 O O . ASN A 1 179 ? 6.284 10.735 -19.997 1.00 47.56 179 ASN A O 1
ATOM 1476 N N . TYR A 1 180 ? 6.336 9.076 -18.461 1.00 52.59 180 TYR A N 1
ATOM 1477 C CA . TYR A 1 180 ? 5.588 8.105 -19.233 1.00 52.59 180 TYR A CA 1
ATOM 1478 C C . TYR A 1 180 ? 4.085 8.341 -19.034 1.00 52.59 180 TYR A C 1
ATOM 1480 O O . TYR A 1 180 ? 3.678 8.657 -17.915 1.00 52.59 180 TYR A O 1
ATOM 1488 N N . PRO A 1 181 ? 3.243 8.176 -20.071 1.00 53.53 181 PRO A N 1
ATOM 1489 C CA . PRO A 1 181 ? 1.799 8.326 -19.916 1.00 53.53 181 PRO A CA 1
ATOM 1490 C C . PRO A 1 181 ? 1.279 7.315 -18.881 1.00 53.53 181 PRO A C 1
ATOM 1492 O O . PRO A 1 181 ? 1.654 6.144 -18.979 1.00 53.53 181 PRO A O 1
ATOM 1495 N N . PRO A 1 182 ? 0.452 7.724 -17.901 1.00 50.94 182 PRO A N 1
ATOM 1496 C CA . PRO A 1 182 ? -0.026 6.834 -16.847 1.00 50.94 182 PRO A CA 1
ATOM 1497 C C . PRO A 1 182 ? -0.850 5.694 -17.457 1.00 50.94 182 PRO A C 1
ATOM 1499 O O . PRO A 1 182 ? -1.856 5.933 -18.118 1.00 50.94 182 PRO A O 1
ATOM 1502 N N . ILE A 1 183 ? -0.411 4.449 -17.251 1.00 55.97 183 ILE A N 1
ATOM 1503 C CA . ILE A 1 183 ? -1.160 3.235 -17.637 1.00 55.97 183 ILE A CA 1
ATOM 1504 C C . ILE A 1 183 ? -1.773 2.587 -16.393 1.00 55.97 183 ILE A C 1
ATOM 1506 O O . ILE A 1 183 ? -2.751 1.850 -16.474 1.00 55.97 183 ILE A O 1
ATOM 1510 N N . MET A 1 184 ? -1.234 2.914 -15.219 1.00 46.94 184 MET A N 1
ATOM 1511 C CA . MET A 1 184 ? -1.648 2.419 -13.912 1.00 46.94 184 MET A CA 1
ATOM 1512 C C . MET A 1 184 ? -2.972 3.040 -13.407 1.00 46.94 184 MET A C 1
ATOM 1514 O O . MET A 1 184 ? -3.118 3.319 -12.223 1.00 46.94 184 MET A O 1
ATOM 1518 N N . GLN A 1 185 ? -3.957 3.257 -14.283 1.00 44.53 185 GLN A N 1
ATOM 1519 C CA . GLN A 1 185 ? -5.338 3.508 -13.863 1.00 44.53 185 GLN A CA 1
ATOM 1520 C C . GLN A 1 185 ? -6.103 2.186 -13.901 1.00 44.53 185 GLN A C 1
ATOM 1522 O O . GLN A 1 185 ? -6.740 1.829 -14.893 1.00 44.53 185 GLN A O 1
ATOM 1527 N N . LEU A 1 186 ? -6.007 1.425 -12.812 1.00 38.91 186 LEU A N 1
ATOM 1528 C CA . LEU A 1 186 ? -7.031 0.428 -12.522 1.00 38.91 186 LEU A CA 1
ATOM 1529 C C . LEU A 1 186 ? -8.292 1.219 -12.162 1.00 38.91 186 LEU A C 1
ATOM 1531 O O . LEU A 1 186 ? -8.244 2.033 -11.242 1.00 38.91 186 LEU A O 1
ATOM 1535 N N . LYS A 1 187 ? -9.370 1.043 -12.938 1.00 37.47 187 LYS A N 1
ATOM 1536 C CA . LYS A 1 187 ? -10.700 1.496 -12.515 1.00 37.47 187 LYS A CA 1
ATOM 1537 C C . LYS A 1 187 ? -11.009 0.826 -11.176 1.00 37.47 187 LYS A C 1
ATOM 1539 O O . LYS A 1 187 ? -10.758 -0.377 -11.059 1.00 37.47 187 LYS A O 1
ATOM 1544 N N . ASP A 1 188 ? -11.476 1.634 -10.228 1.00 37.41 188 ASP A N 1
ATOM 1545 C CA . ASP A 1 188 ? -11.993 1.184 -8.933 1.00 37.41 188 ASP A CA 1
ATOM 1546 C C . ASP A 1 188 ? -13.064 0.091 -9.108 1.00 37.41 188 ASP A C 1
ATOM 1548 O O . ASP A 1 188 ? -13.845 0.173 -10.092 1.00 37.41 188 ASP A O 1
#

InterPro domains:
  IPR012337 Ribonuclease H-like superfamily [SSF53098] (1-165)

Foldseek 3Di:
DDPLVLLLVQCPDPVNCVVLVQDRDPQDPPDDPSLLSSLVSCVVCQVSSLVCLLVVVTDPPDDPVSSVVSPVCNRHDDQLSVLVNQLCVLVVLLVVLVPDPPDDLLCNLVSLLVSLVSLVVCPPVGDPVSNVVSVVVSVVSVVCCVPPVPNVVSPVSVCPDPQVVVQCVVDPDDPDPRPRDDPSDDDD

Organism: Trichomonas vaginalis (strain ATCC PRA-98 / G3) (NCBI:txid412133)

Secondary structure (DSSP, 8-state):
--HHHHHHHHHHSHHHHHHH--------TTSTTHHHHHHHHHHHTHHHHHHHHHHT---TTS-HHHHHHTGGGTT-S-HHHHHHHHHHHHHHHHHHHHHSTT--GGGHHHHHHHHHHHHHTTTTSS-HHHHHHHHHHHHHHHHHHHHTS-HHHHHHHHHTSHHHHHHHHHTT-TTS---PPP------

pLDDT: mean 83.34, std 13.6, range [37.41, 97.06]

Radius of gyration: 20.43 Å; chains: 1; bounding box: 42×31×62 Å

=== Feature glossary ===
The record interleaves many kinds of information about one protein. Here is each kind framed as the question it answers.

Q: What does the local fold look like, residue by residue?
A: A 3Di character summarizes, for each residue, the relative orientation of the Cα frame of its nearest spatial neighbor. Because it encodes fold topology rather than chemistry, 3Di alignments detect remote structural similarity that sequence alignment misses.

Q: Which residues are in helices, strands, or loops?
A: Secondary structure is the local, repeating backbone conformation. DSSP classifies it into eight states by reading the hydrogen-bond network: three helix types (H, G, I), two β types (E, B), two non-regular types (T, S), and unstructured coil (-).

Q: How big and how compact is the whole molecule?
A: Three whole-structure scalars: the radius of gyration (RMS distance of Cα from centroid, in Å), the count of Cα–Cα contacts (pairs closer than 8 Å and separated by more than four residues in sequence — i.e. tertiary, not local, contacts), and the bounding-box dimensions. Together they distinguish compact globular folds from extended fibres or disordered chains.

Q: How confident is the AlphaFold model at each residue?
A: For AlphaFold models, the B-factor field carries pLDDT — the model's own estimate of local accuracy on a 0–100 scale. Regions with pLDDT<50 should be treated as essentially unmodeled; they often correspond to intrinsically disordered segments.

Q: What family and function is it annotated with?
A: Functional annotations link the protein to curated databases. InterPro entries identify conserved domains and families by matching the sequence against member-database signatures (Pfam, PROSITE, CDD, …). Gene Ontology (GO) terms describe molecular function, biological process, and cellular component in a controlled vocabulary. CATH places the structure in a hierarchical fold classification (Class/Architecture/Topology/Homologous-superfamily). The organism is the source species.

Q: What known structures does this most resemble?
A: Nearest PDB neighbors are the top structural matches found by Foldseek when searching this structure against the entire Protein Data Bank. Each hit reports a TM-score (0 to 1; >0.5 almost always implies the same fold) and an E-value. These are *structural* homologs — they may share no detectable sequence similarity.

Q: Which residues are buried vs exposed?
A: Solvent-accessible surface area (SASA) is the area in Å² traced out by the centre of a 1.4 Å probe sphere (a water molecule) rolled over the protein's van der Waals surface (Shrake–Rupley / Lee–Richards construction). Buried residues have near-zero SASA; fully exposed residues can exceed 200 Å². The total SASA scales roughly with the number of surface residues.

Q: What are the backbone torsion angles?
A: φ (phi) and ψ (psi) are the two rotatable backbone dihedrals per residue: φ is the C(i-1)–N–Cα–C torsion, ψ is the N–Cα–C–N(i+1) torsion, both in degrees on (−180°, 180°]. α-helical residues cluster near (−60°, −45°); β-strand residues near (−120°, +130°). A Ramachandran plot is simply a scatter of (φ, ψ) for every residue.

Q: Are the domains correctly placed relative to each other?
A: Predicted aligned error is AlphaFold's pairwise confidence. Unlike pLDDT (per-residue), PAE is per-residue-pair and captures whether two parts of the structure are correctly placed relative to each other. Units are ångströms of expected positional error.

Q: What if only a Cα trace is available?
A: P-SEA three-state annotation labels each residue as helix, strand, or coil based purely on the geometry of the Cα trace. It serves as a fallback when the full backbone (and thus DSSP) is unavailable.

Q: What is the amino-acid chain?
A: This is the polypeptide sequence — one letter per residue, N-terminus first. Length ranges from a few dozen residues for small domains to over a thousand for large multi-domain proteins.

Q: What do the rendered images show?
A: The six renders are orthographic views along the three Cartesian axes in both directions. Representation (cartoon, sticks, or surface) and color scheme (sequence-rainbow or by-chain) vary across proteins so the training set covers all the common visualization conventions.

Q: What do the diagnostic plots show?
A: Plot images: a contact map (which residues are close in 3D, as an N×N binary image), a Ramachandran scatter (backbone torsion angles, revealing secondary-structure composition at a glance), and — for AlphaFold structures — a PAE heatmap (pairwise prediction confidence).

Q: How mobile is each atom in the crystal?
A: B-factor (Debye–Waller factor) reflects atomic displacement in the crystal lattice. It is an experimental observable (units Å²), not a prediction; low values mean the atom is pinned down, high values mean it moves or is heterogeneous across the crystal.

Q: Where is each backbone atom in 3D?
A: The mmCIF table is the protein's shape written out atom by atom. For each backbone N, Cα, C, and carbonyl O, it records an (x, y, z) coordinate triple in Å plus the residue type, chain letter, and residue number.